Protein AF-0000000080794422 (afdb_homodimer)

Radius of gyration: 27.41 Å; Cα contacts (8 Å, |Δi|>4): 292; chains: 2; bounding box: 130×61×50 Å

InterPro domains:
  IPR000626 Ubiquitin-like domain [PS50053] (23-100)
  IPR022617 Rad60/SUMO-like domain [PF11976] (27-94)
  IPR029071 Ubiquitin-like domain superfamily [SSF54236] (22-100)

Solvent-accessible surface area (backbone atoms only — not comparable to full-atom values): 11747 Å² total; per-residue (Å²): 137,80,79,74,75,73,72,73,74,71,70,71,71,74,64,76,73,64,65,81,74,72,68,60,33,47,39,32,38,29,39,86,87,66,42,32,37,37,42,76,38,46,43,80,45,31,41,47,58,52,40,40,51,52,19,56,60,35,66,52,60,43,82,46,45,44,45,26,48,91,85,34,77,57,64,43,84,40,26,46,47,80,72,63,62,82,44,82,50,66,33,37,39,44,73,52,79,74,74,125,138,79,78,72,75,74,72,73,74,73,71,72,70,72,65,76,74,64,66,80,74,73,68,60,34,47,38,34,38,29,40,85,86,65,40,33,37,38,42,76,38,46,42,80,46,32,40,46,59,51,41,42,51,53,19,57,60,34,68,52,60,45,84,46,45,44,46,25,49,92,84,35,77,57,62,43,81,41,26,46,46,81,71,64,61,82,43,82,50,68,33,37,39,44,72,54,76,74,74,125

pLDDT: mean 83.18, std 23.54, range [31.11, 98.81]

Sequence (200 aa):
MGSSDSGSEFRTNENTLRGAISKKVPLRLVDQDGTTLVFNVKLSTTFKKILDAFSRNVGKNSSEFRILFNGKNIDLGKTPGDFGFEGNEELEVVTSQVGGMGSSDSGSEFRTNENTLRGAISKKVPLRLVDQDGTTLVFNVKLSTTFKKILDAFSRNVGKNSSEFRILFNGKNIDLGKTPGDFGFEGNEELEVVTSQVGG

Foldseek 3Di:
DDPPPPVPPPPPCPPCVVPPPQQWAWEWEAEPVRDIDIDTGGQQQFLLVVLCVVQVVVVHHSLQKFKAFPRHTDDRRHGNNVVPDHHPGYIYIYTDPPPD/DDPPPPVPPPPPCPVCVVPPPQQWAWEWEAEPVRDIDIDTGGQQQFLLVVLCVVQVVVVHHSLQKFKAFPRHTDDRRHGNNVVPDHHPGYIYIYTDPPPD

Secondary structure (DSSP, 8-state):
-----------------------EEEEEEE-TTSPEEEEEEETT--HHHHHHHHHHHHTS-GGGEEEEETTEEPPTT--HHHHT--S--EEEEEE-----/-----------------------EEEEEEE-TTSPEEEEEEETT--HHHHHHHHHHHHTS-GGGEEEEETTEEPPTT--HHHHT--S--EEEEEE-----

Organism: Encephalitozoon cuniculi (strain GB-M1) (NCBI:txid284813)

Structure (mmCIF, N/CA/C/O backbone):
data_AF-0000000080794422-model_v1
#
loop_
_ent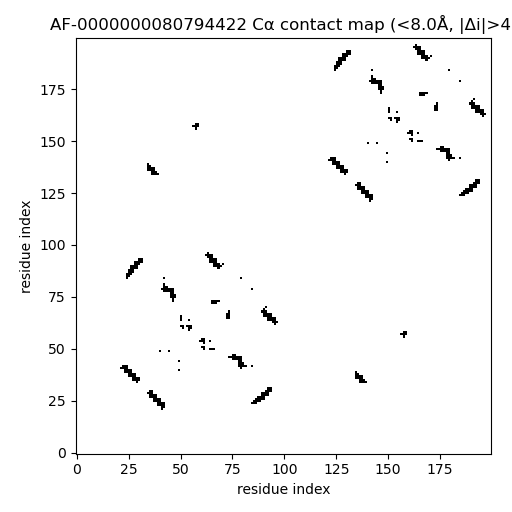ity.id
_entity.type
_entity.pdbx_description
1 polymer 'UBIQUITIN-LIKE PROTEIN'
#
loop_
_atom_site.group_PDB
_atom_site.id
_atom_site.type_symbol
_atom_site.label_atom_id
_atom_site.label_alt_id
_atom_site.label_comp_id
_atom_site.label_asym_id
_atom_site.label_entity_id
_atom_site.label_seq_id
_atom_site.pdbx_PDB_ins_code
_atom_site.Cartn_x
_atom_site.Cartn_y
_atom_site.Cartn_z
_atom_site.occupancy
_atom_site.B_iso_or_equiv
_atom_site.auth_seq_id
_atom_site.auth_comp_id
_atom_site.auth_asym_id
_atom_site.auth_atom_id
_atom_site.pdbx_PDB_model_num
ATOM 1 N N . MET A 1 1 ? 69.75 18.094 23.781 1 31.11 1 MET A N 1
ATOM 2 C CA . MET A 1 1 ? 68.625 18.938 23.25 1 31.11 1 MET A CA 1
ATOM 3 C C . MET A 1 1 ? 67.562 18.078 22.594 1 31.11 1 MET A C 1
ATOM 5 O O . MET A 1 1 ? 67.75 17.578 21.484 1 31.11 1 MET A O 1
ATOM 9 N N . GLY A 1 2 ? 66.938 17.156 23.422 1 36.44 2 GLY A N 1
ATOM 10 C CA . GLY A 1 2 ? 66 16.109 23.203 1 36.44 2 GLY A CA 1
ATOM 11 C C . GLY A 1 2 ? 64.688 16.625 22.594 1 36.44 2 GLY A C 1
ATOM 12 O O . GLY A 1 2 ? 64.125 17.594 23.094 1 36.44 2 GLY A O 1
ATOM 13 N N . SER A 1 3 ? 64.625 16.625 21.281 1 38.69 3 SER A N 1
ATOM 14 C CA . SER A 1 3 ? 63.5 16.922 20.422 1 38.69 3 SER A CA 1
ATOM 15 C C . SER A 1 3 ? 62.281 16.125 20.828 1 38.69 3 SER A C 1
ATOM 17 O O . SER A 1 3 ? 62.281 14.891 20.766 1 38.69 3 SER A O 1
ATOM 19 N N . SER A 1 4 ? 61.688 16.578 21.938 1 40.97 4 SER A N 1
ATOM 20 C CA . SER A 1 4 ? 60.375 16.125 22.375 1 40.97 4 SER A CA 1
ATOM 21 C C . SER A 1 4 ? 59.344 16.219 21.25 1 40.97 4 SER A C 1
ATOM 23 O O . SER A 1 4 ? 59.031 17.297 20.781 1 40.97 4 SER A O 1
ATOM 25 N N . ASP A 1 5 ? 59.5 15.289 20.312 1 41.72 5 ASP A N 1
ATOM 26 C CA . ASP A 1 5 ? 58.469 15.102 19.312 1 41.72 5 ASP A CA 1
ATOM 27 C C . ASP A 1 5 ? 57.094 14.922 19.969 1 41.72 5 ASP A C 1
ATOM 29 O O . ASP A 1 5 ? 56.875 13.953 20.688 1 41.72 5 ASP A O 1
ATOM 33 N N . SER A 1 6 ? 56.594 16.047 20.578 1 43.03 6 SER A N 1
ATOM 34 C CA . SER A 1 6 ? 55.219 16.125 21 1 43.03 6 SER A CA 1
ATOM 35 C C . SER A 1 6 ? 54.281 15.617 19.922 1 43.03 6 SER A C 1
ATOM 37 O O . SER A 1 6 ? 54.062 16.281 18.906 1 43.03 6 SER A O 1
ATOM 39 N N . GLY A 1 7 ? 54.469 14.359 19.531 1 40.88 7 GLY A N 1
ATOM 40 C CA . GLY A 1 7 ? 53.469 13.75 18.672 1 40.88 7 GLY A CA 1
ATOM 41 C C . GLY A 1 7 ? 52.031 14.07 19.109 1 40.88 7 GLY A C 1
ATOM 42 O O . GLY A 1 7 ? 51.625 13.711 20.203 1 40.88 7 GLY A O 1
ATOM 43 N N . SER A 1 8 ? 51.594 15.359 18.859 1 41.47 8 SER A N 1
ATOM 44 C CA . SER A 1 8 ? 50.188 15.727 18.969 1 41.47 8 SER A CA 1
ATOM 45 C C . SER A 1 8 ? 49.281 14.656 18.359 1 41.47 8 SER A C 1
ATOM 47 O O . SER A 1 8 ? 49.406 14.344 17.172 1 41.47 8 SER A O 1
ATOM 49 N N . GLU A 1 9 ? 49.094 13.539 19.062 1 42.69 9 GLU A N 1
ATOM 50 C CA . GLU A 1 9 ? 48 12.617 18.719 1 42.69 9 GLU A CA 1
ATOM 51 C C . GLU A 1 9 ? 46.719 13.367 18.391 1 42.69 9 GLU A C 1
ATOM 53 O O . GLU A 1 9 ? 46.219 14.141 19.219 1 42.69 9 GLU A O 1
ATOM 58 N N . PHE A 1 10 ? 46.688 13.953 17.156 1 43.56 10 PHE A N 1
ATOM 59 C CA . PHE A 1 10 ? 45.375 14.344 16.594 1 43.56 10 PHE A CA 1
ATOM 60 C C . PHE A 1 10 ? 44.312 13.297 16.906 1 43.56 10 PHE A C 1
ATOM 62 O O . PHE A 1 10 ? 44.406 12.156 16.453 1 43.56 10 PHE A O 1
ATOM 69 N N . ARG A 1 11 ? 43.875 13.086 18.078 1 38.88 11 ARG A N 1
ATOM 70 C CA . ARG A 1 11 ? 42.625 12.398 18.312 1 38.88 11 ARG A CA 1
ATOM 71 C C . ARG A 1 11 ? 41.562 12.852 17.312 1 38.88 11 ARG A C 1
ATOM 73 O O . ARG A 1 11 ? 41.188 14.031 17.266 1 38.88 11 ARG A O 1
ATOM 80 N N . THR A 1 12 ? 41.812 12.469 16.031 1 39.12 12 THR A N 1
ATOM 81 C CA . THR A 1 12 ? 40.719 12.586 15.109 1 39.12 12 THR A CA 1
ATOM 82 C C . THR A 1 12 ? 39.375 12.234 15.789 1 39.12 12 THR A C 1
ATOM 84 O O . THR A 1 12 ? 39.25 11.133 16.328 1 39.12 12 THR A O 1
ATOM 87 N N . ASN A 1 13 ? 38.906 13.172 16.594 1 37.34 13 ASN A N 1
ATOM 88 C CA . ASN A 1 13 ? 37.469 13.109 16.938 1 37.34 13 ASN A CA 1
ATOM 89 C C . ASN A 1 13 ? 36.656 12.602 15.758 1 37.34 13 ASN A C 1
ATOM 91 O O . ASN A 1 13 ? 36.469 13.305 14.766 1 37.34 13 ASN A O 1
ATOM 95 N N . GLU A 1 14 ? 36.969 11.398 15.281 1 39.53 14 GLU A N 1
ATOM 96 C CA . GLU A 1 14 ? 35.938 10.789 14.477 1 39.53 14 GLU A CA 1
ATOM 97 C C . GLU A 1 14 ? 34.531 11.117 15.039 1 39.53 14 GLU A C 1
ATOM 99 O O . GLU A 1 14 ? 34.094 10.461 15.977 1 39.53 14 GLU A O 1
ATOM 104 N N . ASN A 1 15 ? 34.406 12.234 15.703 1 37.53 15 ASN A N 1
ATOM 105 C CA . ASN A 1 15 ? 33.031 12.648 15.961 1 37.53 15 ASN A CA 1
ATOM 106 C C . ASN A 1 15 ? 32.094 12.141 14.875 1 37.53 15 ASN A C 1
ATOM 108 O O . ASN A 1 15 ? 32.375 12.242 13.688 1 37.53 15 ASN A O 1
ATOM 112 N N . THR A 1 16 ? 31.266 11.156 15.188 1 40.06 16 THR A N 1
ATOM 113 C CA . THR A 1 16 ? 30 10.594 14.711 1 40.06 16 THR A CA 1
ATOM 114 C C . THR A 1 16 ? 29.156 11.656 14.008 1 40.06 16 THR A C 1
ATOM 116 O O . THR A 1 16 ? 28.656 12.586 14.648 1 40.06 16 THR A O 1
ATOM 119 N N . LEU A 1 17 ? 29.578 12.492 13.227 1 37.41 17 LEU A N 1
ATOM 120 C CA . LEU A 1 17 ? 28.656 13.047 12.242 1 37.41 17 LEU A CA 1
ATOM 121 C C . LEU A 1 17 ? 27.656 12 11.789 1 37.41 17 LEU A C 1
ATOM 123 O O . LEU A 1 17 ? 27.781 11.438 10.695 1 37.41 17 LEU A O 1
ATOM 127 N N . ARG A 1 18 ? 27.469 10.867 12.367 1 44.16 18 ARG A N 1
ATOM 128 C CA . ARG A 1 18 ? 26.266 10.125 12.016 1 44.16 18 ARG A CA 1
ATOM 129 C C . ARG A 1 18 ? 25.094 11.062 11.805 1 44.16 18 ARG A C 1
ATOM 131 O O . ARG A 1 18 ? 24.625 11.695 12.75 1 44.16 18 ARG A O 1
ATOM 138 N N . GLY A 1 19 ? 25.031 11.969 10.961 1 46.5 19 GLY A N 1
ATOM 139 C CA . GLY A 1 19 ? 23.812 12.695 10.648 1 46.5 19 GLY A CA 1
ATOM 140 C C . GLY A 1 19 ? 22.609 12.211 11.438 1 46.5 19 GLY A C 1
ATOM 141 O O . GLY A 1 19 ? 22.578 11.047 11.859 1 46.5 19 GLY A O 1
ATOM 142 N N . ALA A 1 20 ? 21.859 12.906 12.273 1 51.16 20 ALA A N 1
ATOM 143 C CA . ALA A 1 20 ? 20.625 12.562 12.984 1 51.16 20 ALA A CA 1
ATOM 144 C C . ALA A 1 20 ? 19.766 11.625 12.148 1 51.16 20 ALA A C 1
ATOM 146 O O . ALA A 1 20 ? 19.219 12.016 11.109 1 51.16 20 ALA A O 1
ATOM 147 N N . ILE A 1 21 ? 20.141 10.453 11.922 1 60.12 21 ILE A N 1
ATOM 148 C CA . ILE A 1 21 ? 19.266 9.484 11.273 1 60.12 21 ILE A CA 1
ATOM 149 C C . ILE A 1 21 ? 17.828 9.734 11.703 1 60.12 21 ILE A C 1
ATOM 151 O O . ILE A 1 21 ? 17.484 9.57 12.883 1 60.12 21 ILE A O 1
ATOM 155 N N . SER A 1 22 ? 17.203 10.711 11.188 1 77.19 22 SER A N 1
ATOM 156 C CA . SER A 1 22 ? 15.812 11.016 11.508 1 77.19 22 SER A CA 1
ATOM 157 C C . SER A 1 22 ? 14.969 9.75 11.586 1 77.19 22 SER A C 1
ATOM 159 O O . SER A 1 22 ? 14.969 8.938 10.656 1 77.19 22 SER A O 1
ATOM 161 N N . LYS A 1 23 ? 14.516 9.32 12.773 1 90.12 23 LYS A N 1
ATOM 162 C CA . LYS A 1 23 ? 13.633 8.18 13.008 1 90.12 23 LYS A CA 1
ATOM 163 C C . LYS A 1 23 ? 12.383 8.258 12.141 1 90.12 23 LYS A C 1
ATOM 165 O O . LYS A 1 23 ? 11.734 9.305 12.07 1 90.12 23 LYS A O 1
ATOM 170 N N . LYS A 1 24 ? 12.156 7.281 11.234 1 96.5 24 LYS A N 1
ATOM 171 C CA . LYS A 1 24 ? 10.93 7.203 10.445 1 96.5 24 LYS A CA 1
ATOM 172 C C . LYS A 1 24 ? 9.875 6.359 11.156 1 96.5 24 LYS A C 1
ATOM 174 O O . LYS A 1 24 ? 10.203 5.527 12 1 96.5 24 LYS A O 1
ATOM 179 N N . VAL A 1 25 ? 8.648 6.625 10.93 1 97.12 25 VAL A N 1
ATOM 180 C CA . VAL A 1 25 ? 7.516 5.859 11.43 1 97.12 25 VAL A CA 1
ATOM 181 C C . VAL A 1 25 ? 6.652 5.387 10.266 1 97.12 25 VAL A C 1
ATOM 183 O O . VAL A 1 25 ? 6.484 6.105 9.273 1 97.12 25 VAL A O 1
ATOM 186 N N . PRO A 1 26 ? 6.137 4.156 10.359 1 97.25 26 PRO A N 1
ATOM 187 C CA . PRO A 1 26 ? 5.191 3.738 9.32 1 97.25 26 PRO A CA 1
ATOM 188 C C . PRO A 1 26 ? 3.859 4.48 9.406 1 97.25 26 PRO A C 1
ATOM 190 O O . PRO A 1 26 ? 3.373 4.762 10.5 1 97.25 26 PRO A O 1
ATOM 193 N N . LEU A 1 27 ? 3.363 4.926 8.32 1 98.44 27 LEU A N 1
ATOM 194 C CA . LEU A 1 27 ? 2.018 5.461 8.156 1 98.44 27 LEU A CA 1
ATOM 195 C C . LEU A 1 27 ? 1.207 4.605 7.184 1 98.44 27 LEU A C 1
ATOM 197 O O . LEU A 1 27 ? 1.637 4.363 6.055 1 98.44 27 LEU A O 1
ATOM 201 N N . ARG A 1 28 ? 0.125 4.152 7.625 1 98.62 28 ARG A N 1
ATOM 202 C CA . ARG A 1 28 ? -0.74 3.299 6.816 1 98.62 28 ARG A CA 1
ATOM 203 C C . ARG A 1 28 ? -1.874 4.105 6.191 1 98.62 28 ARG A C 1
ATOM 205 O O . ARG A 1 28 ? -2.709 4.668 6.902 1 98.62 28 ARG A O 1
ATOM 212 N N . LEU A 1 29 ? -1.869 4.203 4.941 1 98.5 29 LEU A N 1
ATOM 213 C CA . LEU A 1 29 ? -2.922 4.863 4.176 1 98.5 29 LEU A CA 1
ATOM 214 C C . LEU A 1 29 ? -3.842 3.836 3.521 1 98.5 29 LEU A C 1
ATOM 216 O O . LEU A 1 29 ? -3.381 2.975 2.768 1 98.5 29 LEU A O 1
ATOM 220 N N . VAL A 1 30 ? -5.078 3.867 3.801 1 97.88 30 VAL A N 1
ATOM 221 C CA . VAL A 1 30 ? -6.07 2.963 3.227 1 97.88 30 VAL A CA 1
ATOM 222 C C . VAL A 1 30 ? -6.863 3.688 2.143 1 97.88 30 VAL A C 1
ATOM 224 O O . VAL A 1 30 ? -7.441 4.746 2.391 1 97.88 30 VAL A O 1
ATOM 227 N N . ASP A 1 31 ? -6.84 3.105 0.944 1 95.44 31 ASP A N 1
ATOM 228 C CA . ASP A 1 31 ? -7.555 3.754 -0.15 1 95.44 31 ASP A CA 1
ATOM 229 C C . ASP A 1 31 ? -8.984 3.225 -0.26 1 95.44 31 ASP A C 1
ATOM 231 O O . ASP A 1 31 ? -9.422 2.43 0.572 1 95.44 31 ASP A O 1
ATOM 235 N N . GLN A 1 32 ? -9.789 3.67 -1.186 1 91.56 32 GLN A N 1
ATOM 236 C CA . GLN A 1 32 ? -11.203 3.369 -1.36 1 91.56 32 GLN A CA 1
ATOM 237 C C . GLN A 1 32 ? -11.414 1.893 -1.682 1 91.56 32 GLN A C 1
ATOM 239 O O . GLN A 1 32 ? -12.461 1.322 -1.346 1 91.56 32 GLN A O 1
ATOM 244 N N . ASP A 1 33 ? -10.422 1.298 -2.303 1 88.88 33 ASP A N 1
ATOM 245 C CA . ASP A 1 33 ? -10.555 -0.107 -2.678 1 88.88 33 ASP A CA 1
ATOM 246 C C . ASP A 1 33 ? -10.219 -1.022 -1.503 1 88.88 33 ASP A C 1
ATOM 248 O O . ASP A 1 33 ? -10.281 -2.246 -1.624 1 88.88 33 ASP A O 1
ATOM 252 N N . GLY A 1 34 ? -9.844 -0.404 -0.435 1 92.5 34 GLY A N 1
ATOM 253 C CA . GLY A 1 34 ? -9.5 -1.18 0.745 1 92.5 34 GLY A CA 1
ATOM 254 C C . GLY A 1 34 ? -8.039 -1.591 0.778 1 92.5 34 GLY A C 1
ATOM 255 O O . GLY A 1 34 ? -7.594 -2.248 1.722 1 92.5 34 GLY A O 1
ATOM 256 N N . THR A 1 35 ? -7.293 -1.264 -0.169 1 94.06 35 THR A N 1
ATOM 257 C CA . THR A 1 35 ? -5.863 -1.537 -0.202 1 94.06 35 THR A CA 1
ATOM 258 C C . THR A 1 35 ? -5.113 -0.612 0.752 1 94.06 35 THR A C 1
ATOM 260 O O . THR A 1 35 ? -5.418 0.58 0.838 1 94.06 35 THR A O 1
ATOM 263 N N . THR A 1 36 ? -4.148 -1.16 1.531 1 97.44 36 THR A N 1
ATOM 264 C CA . THR A 1 36 ? -3.334 -0.381 2.459 1 97.44 36 THR A CA 1
ATOM 265 C C . THR A 1 36 ? -1.94 -0.143 1.887 1 97.44 36 THR A C 1
ATOM 267 O O . THR A 1 36 ? -1.266 -1.086 1.468 1 97.44 36 THR A O 1
ATOM 270 N N . LEU A 1 37 ? -1.575 1.104 1.789 1 97.5 37 LEU A N 1
ATOM 271 C CA . LEU A 1 37 ? -0.209 1.499 1.466 1 97.5 37 LEU A CA 1
ATOM 272 C C . LEU A 1 37 ? 0.537 1.949 2.717 1 97.5 37 LEU A C 1
ATOM 274 O O . LEU A 1 37 ? 0.017 2.744 3.504 1 97.5 37 LEU A O 1
ATOM 278 N N . VAL A 1 38 ? 1.645 1.444 2.92 1 97.5 38 VAL A N 1
ATOM 279 C CA . VAL A 1 38 ? 2.453 1.827 4.07 1 97.5 38 VAL A CA 1
ATOM 280 C C . VAL A 1 38 ? 3.65 2.658 3.611 1 97.5 38 VAL A C 1
ATOM 282 O O . VAL A 1 38 ? 4.43 2.217 2.764 1 97.5 38 VAL A O 1
ATOM 285 N N . PHE A 1 39 ? 3.775 3.775 4.156 1 97.62 39 PHE A N 1
ATOM 286 C CA . PHE A 1 39 ? 4.91 4.66 3.932 1 97.62 39 PHE A CA 1
ATOM 287 C C . PHE A 1 39 ? 5.715 4.848 5.215 1 97.62 39 PHE A C 1
ATOM 289 O O . PHE A 1 39 ? 5.145 5.098 6.277 1 97.62 39 PHE A O 1
ATOM 296 N N . ASN A 1 40 ? 7 4.621 5.156 1 96.69 40 ASN A N 1
ATOM 297 C CA . ASN A 1 40 ? 7.871 5.023 6.25 1 96.69 40 ASN A CA 1
ATOM 298 C C . ASN A 1 40 ? 8.305 6.48 6.117 1 96.69 40 ASN A C 1
ATOM 300 O O . ASN A 1 40 ? 9.031 6.836 5.188 1 96.69 40 ASN A O 1
ATOM 304 N N . VAL A 1 41 ? 7.836 7.348 7.074 1 97.56 41 VAL A N 1
ATOM 305 C CA . VAL A 1 41 ? 8.047 8.781 6.895 1 97.56 41 VAL A CA 1
ATOM 306 C C . VAL A 1 41 ? 8.68 9.367 8.148 1 97.56 41 VAL A C 1
ATOM 308 O O . VAL A 1 41 ? 8.477 8.859 9.258 1 97.56 41 VAL A O 1
ATOM 311 N N . LYS A 1 42 ? 9.445 10.406 7.938 1 97.5 42 LYS A N 1
ATOM 312 C CA . LYS A 1 42 ? 9.875 11.227 9.07 1 97.5 42 LYS A CA 1
ATOM 313 C C . LYS A 1 42 ? 8.688 11.914 9.734 1 97.5 42 LYS A C 1
ATOM 315 O O . LYS A 1 42 ? 7.699 12.234 9.07 1 97.5 42 LYS A O 1
ATOM 320 N N . LEU A 1 43 ? 8.859 12.211 11.023 1 97.44 43 LEU A N 1
ATOM 321 C CA . LEU A 1 43 ? 7.793 12.883 11.766 1 97.44 43 LEU A CA 1
ATOM 322 C C . LEU A 1 43 ? 7.641 14.328 11.312 1 97.44 43 LEU A C 1
ATOM 324 O O . LEU A 1 43 ? 6.605 14.953 11.555 1 97.44 43 LEU A O 1
ATOM 328 N N . SER A 1 44 ? 8.703 14.789 10.648 1 97.94 44 SER A N 1
ATOM 329 C CA . SER A 1 44 ? 8.695 16.188 10.227 1 97.94 44 SER A CA 1
ATOM 330 C C . SER A 1 44 ? 8.156 16.328 8.805 1 97.94 44 SER A C 1
ATOM 332 O O . SER A 1 44 ? 7.973 17.453 8.312 1 97.94 44 SER A O 1
ATOM 334 N N . THR A 1 45 ? 7.812 15.242 8.07 1 98.12 45 THR A N 1
ATOM 335 C CA . THR A 1 45 ? 7.301 15.289 6.707 1 98.12 45 THR A CA 1
ATOM 336 C C . THR A 1 45 ? 5.863 15.797 6.684 1 98.12 45 THR A C 1
ATOM 338 O O . THR A 1 45 ? 5.004 15.289 7.41 1 98.12 45 THR A O 1
ATOM 341 N N . THR A 1 46 ? 5.555 16.75 5.953 1 98.81 46 THR A N 1
ATOM 342 C CA . THR A 1 46 ? 4.199 17.281 5.883 1 98.81 46 THR A CA 1
ATOM 343 C C . THR A 1 46 ? 3.258 16.297 5.215 1 98.81 46 THR A C 1
ATOM 345 O O . THR A 1 46 ? 3.686 15.492 4.379 1 98.81 46 THR A O 1
ATOM 348 N N . PHE A 1 47 ? 1.999 16.344 5.523 1 98.69 47 PHE A N 1
A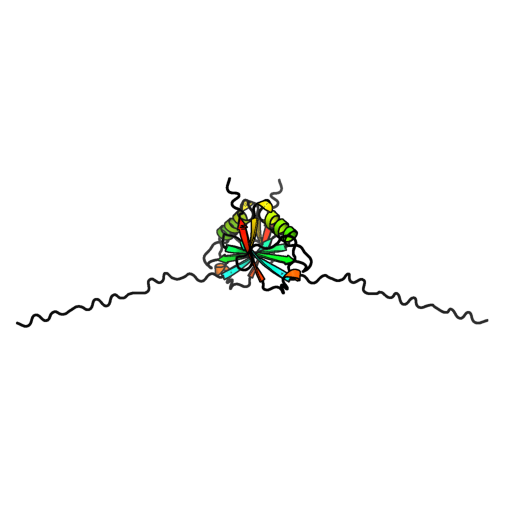TOM 349 C CA . PHE A 1 47 ? 1.013 15.484 4.879 1 98.69 47 PHE A CA 1
ATOM 350 C C . PHE A 1 47 ? 0.88 15.828 3.4 1 98.69 47 PHE A C 1
ATOM 352 O O . PHE A 1 47 ? 0.522 14.969 2.59 1 98.69 47 PHE A O 1
ATOM 359 N N . LYS A 1 48 ? 1.212 17.031 3.012 1 98.75 48 LYS A N 1
ATOM 360 C CA . LYS A 1 48 ? 1.268 17.375 1.593 1 98.75 48 LYS A CA 1
ATOM 361 C C . LYS A 1 48 ? 2.244 16.469 0.849 1 98.75 48 LYS A C 1
ATOM 363 O O . LYS A 1 48 ? 1.898 15.883 -0.182 1 98.75 48 LYS A O 1
ATOM 368 N N . LYS A 1 49 ? 3.43 16.328 1.421 1 98.38 49 LYS A N 1
ATOM 369 C CA . LYS A 1 49 ? 4.453 15.5 0.79 1 98.38 49 LYS A CA 1
ATOM 370 C C . LYS A 1 49 ? 4.043 14.031 0.771 1 98.38 49 LYS A C 1
ATOM 372 O O . LYS A 1 49 ? 4.316 13.312 -0.196 1 98.38 49 LYS A O 1
ATOM 377 N N . ILE A 1 50 ? 3.418 13.586 1.806 1 98.38 50 ILE A N 1
ATOM 378 C CA . ILE A 1 50 ? 2.963 12.203 1.908 1 98.38 50 ILE A CA 1
ATOM 379 C C . ILE A 1 50 ? 1.897 11.93 0.85 1 98.38 50 ILE A C 1
ATOM 381 O O . ILE A 1 50 ? 1.958 10.922 0.143 1 98.38 50 ILE A O 1
ATOM 385 N N . LEU A 1 51 ? 0.998 12.844 0.742 1 98.19 51 LEU A N 1
ATOM 386 C CA . LEU A 1 51 ? -0.045 12.719 -0.27 1 98.19 51 LEU A CA 1
ATOM 387 C C . LEU A 1 51 ? 0.553 12.742 -1.672 1 98.19 51 LEU A C 1
ATOM 389 O O . LEU A 1 51 ? 0.122 11.984 -2.547 1 98.19 51 LEU A O 1
ATOM 393 N N . ASP A 1 52 ? 1.53 13.617 -1.864 1 98.06 52 ASP A N 1
ATOM 394 C CA . ASP A 1 52 ? 2.217 13.648 -3.152 1 98.06 52 ASP A CA 1
ATOM 395 C C . ASP A 1 52 ? 2.846 12.297 -3.473 1 98.06 52 ASP A C 1
ATOM 397 O O . ASP A 1 52 ? 2.752 11.812 -4.602 1 98.06 52 ASP A O 1
ATOM 401 N N . ALA A 1 53 ? 3.504 11.703 -2.494 1 96.69 53 ALA A N 1
ATOM 402 C CA . ALA A 1 53 ? 4.117 10.391 -2.682 1 96.69 53 ALA A CA 1
ATOM 403 C C . ALA A 1 53 ? 3.062 9.336 -2.998 1 96.69 53 ALA A C 1
ATOM 405 O O . ALA A 1 53 ? 3.246 8.523 -3.904 1 96.69 53 ALA A O 1
ATOM 406 N N . PHE A 1 54 ? 2 9.336 -2.215 1 97.19 54 PHE A N 1
ATOM 407 C CA . PHE A 1 54 ? 0.888 8.43 -2.469 1 97.19 54 PHE A CA 1
ATOM 408 C C . PHE A 1 54 ? 0.388 8.57 -3.9 1 97.19 54 PHE A C 1
ATOM 410 O O . PHE A 1 54 ? 0.228 7.574 -4.609 1 97.19 54 PHE A O 1
ATOM 417 N N . SER A 1 55 ? 0.163 9.789 -4.254 1 96.69 55 SER A N 1
ATOM 418 C CA . SER A 1 55 ? -0.41 10.062 -5.566 1 96.69 55 SER A CA 1
ATOM 419 C C . SER A 1 55 ? 0.53 9.625 -6.684 1 96.69 55 SER A C 1
ATOM 421 O O . SER A 1 55 ? 0.082 9.141 -7.727 1 96.69 55 SER A O 1
ATOM 423 N N . ARG A 1 56 ? 1.815 9.82 -6.449 1 94.25 56 ARG A N 1
ATOM 424 C CA . ARG A 1 56 ? 2.801 9.352 -7.422 1 94.25 56 ARG A CA 1
ATOM 425 C C . ARG A 1 56 ? 2.729 7.84 -7.594 1 94.25 56 ARG A C 1
ATOM 427 O O . ARG A 1 56 ? 2.848 7.332 -8.711 1 94.25 56 ARG A O 1
ATOM 434 N N . ASN A 1 57 ? 2.588 7.152 -6.484 1 92.94 57 ASN A N 1
ATOM 435 C CA . ASN A 1 57 ? 2.502 5.695 -6.516 1 92.94 57 ASN A CA 1
ATOM 436 C C . ASN A 1 57 ? 1.317 5.223 -7.352 1 92.94 57 ASN A C 1
ATOM 438 O O . ASN A 1 57 ? 1.411 4.211 -8.055 1 92.94 57 ASN A O 1
ATOM 442 N N . VAL A 1 58 ? 0.193 5.938 -7.355 1 91.44 58 VAL A N 1
ATOM 443 C CA . VAL A 1 58 ? -1.02 5.477 -8.023 1 91.44 58 VAL A CA 1
ATOM 444 C C . VAL A 1 58 ? -1.162 6.172 -9.375 1 91.44 58 VAL A C 1
ATOM 446 O O . VAL A 1 58 ? -2.135 5.941 -10.102 1 91.44 58 VAL A O 1
ATOM 449 N N . GLY A 1 59 ? -0.248 7.035 -9.758 1 91.06 59 GLY A N 1
ATOM 450 C CA . GLY A 1 59 ? -0.238 7.691 -11.055 1 91.06 59 GLY A CA 1
ATOM 451 C C . GLY A 1 59 ? -1.284 8.781 -11.18 1 91.06 59 GLY A C 1
ATOM 452 O O . GLY A 1 59 ? -1.883 8.961 -12.242 1 91.06 59 GLY A O 1
ATOM 453 N N . LYS A 1 60 ? -1.571 9.516 -10.125 1 94.12 60 LYS A N 1
ATOM 454 C CA . LYS A 1 60 ? -2.562 10.586 -10.086 1 94.12 60 LYS A CA 1
ATOM 455 C C . LYS A 1 60 ? -1.983 11.852 -9.453 1 94.12 60 LYS A C 1
ATOM 457 O O . LYS A 1 60 ? -0.838 11.852 -8.992 1 94.12 60 LYS A O 1
ATOM 462 N N . ASN A 1 61 ? -2.834 12.906 -9.453 1 96.19 61 ASN A N 1
ATOM 463 C CA . ASN A 1 61 ? -2.463 14.172 -8.82 1 96.19 61 ASN A CA 1
ATOM 464 C C . ASN A 1 61 ? -2.955 14.242 -7.375 1 96.19 61 ASN A C 1
ATOM 466 O O . ASN A 1 61 ? -4.078 13.836 -7.078 1 96.19 61 ASN A O 1
ATOM 470 N N . SER A 1 62 ? -2.133 14.766 -6.566 1 97.31 62 SER A N 1
ATOM 471 C CA . SER A 1 62 ? -2.469 14.844 -5.148 1 97.31 62 SER A CA 1
ATOM 472 C C . SER A 1 62 ? -3.752 15.641 -4.93 1 97.31 62 SER A C 1
ATOM 474 O O . SER A 1 62 ? -4.465 15.414 -3.949 1 97.31 62 SER A O 1
ATOM 476 N N . SER A 1 63 ? -4.082 16.562 -5.828 1 96.06 63 SER A N 1
ATOM 477 C CA . SER A 1 63 ? -5.285 17.375 -5.703 1 96.06 63 SER A CA 1
ATOM 478 C C . SER A 1 63 ? -6.543 16.531 -5.809 1 96.06 63 SER A C 1
ATOM 480 O O . SER A 1 63 ? -7.637 16.984 -5.473 1 96.06 63 SER A O 1
ATOM 482 N N . GLU A 1 64 ? -6.387 15.344 -6.297 1 95.81 64 GLU A N 1
ATOM 483 C CA . GLU A 1 64 ? -7.523 14.438 -6.465 1 95.81 64 GLU A CA 1
ATOM 484 C C . GLU A 1 64 ? -7.863 13.734 -5.156 1 95.81 64 GLU A C 1
ATOM 486 O O . GLU A 1 64 ? -8.875 13.039 -5.066 1 95.81 64 GLU A O 1
ATOM 491 N N . PHE A 1 65 ? -7.055 14.031 -4.176 1 97.5 65 PHE A N 1
ATOM 492 C CA . PHE A 1 65 ? -7.203 13.211 -2.977 1 97.5 65 PHE A CA 1
ATOM 493 C C . PHE A 1 65 ? -7.262 14.078 -1.729 1 97.5 65 PHE A C 1
ATOM 495 O O . PHE A 1 65 ? -6.754 15.203 -1.725 1 97.5 65 PHE A O 1
ATOM 502 N N . ARG A 1 66 ? -7.895 13.562 -0.634 1 98.31 66 ARG A N 1
ATOM 503 C CA . ARG A 1 66 ? -7.848 14.031 0.747 1 98.31 66 ARG A CA 1
ATOM 504 C C . ARG A 1 66 ? -7.418 12.914 1.69 1 98.31 66 ARG A C 1
ATOM 506 O O . ARG A 1 66 ? -7.648 11.734 1.41 1 98.31 66 ARG A O 1
ATOM 513 N N . ILE A 1 67 ? -6.816 13.281 2.605 1 98.69 67 ILE A N 1
ATOM 514 C CA . ILE A 1 67 ? -6.473 12.359 3.678 1 98.69 67 ILE A CA 1
ATOM 515 C C . ILE A 1 67 ? -7.395 12.586 4.875 1 98.69 67 ILE A C 1
ATOM 517 O O . ILE A 1 67 ? -7.59 13.727 5.305 1 98.69 67 ILE A O 1
ATOM 521 N N . LEU A 1 68 ? -7.902 11.562 5.375 1 98.5 68 LEU A N 1
ATOM 522 C CA . LEU A 1 68 ? -8.773 11.633 6.543 1 98.5 68 LEU A CA 1
ATOM 523 C C . LEU A 1 68 ? -8.164 10.867 7.715 1 98.5 68 LEU A C 1
ATOM 525 O O . LEU A 1 68 ? -7.57 9.805 7.531 1 98.5 68 LEU A O 1
ATOM 529 N N . PHE A 1 69 ? -8.32 11.414 8.836 1 98.38 69 PHE A N 1
ATOM 530 C CA . PHE A 1 69 ? -8.008 10.758 10.102 1 98.38 69 PHE A CA 1
ATOM 531 C C . PHE A 1 69 ? -9.219 10.781 11.031 1 98.38 69 PHE A C 1
ATOM 533 O O . PHE A 1 69 ? -9.688 11.852 11.422 1 98.38 69 PHE A O 1
ATOM 540 N N . ASN A 1 70 ? -9.648 9.586 11.305 1 96.88 70 ASN A N 1
ATOM 541 C CA . ASN A 1 70 ? -10.883 9.469 12.078 1 96.88 70 ASN A CA 1
ATOM 542 C C . ASN A 1 70 ? -12.008 10.289 11.469 1 96.88 70 ASN A C 1
ATOM 544 O O . ASN A 1 70 ? -12.703 11.023 12.172 1 96.88 70 ASN A O 1
ATOM 548 N N . GLY A 1 71 ? -11.992 10.227 10.195 1 96.44 71 GLY A N 1
ATOM 549 C CA . GLY A 1 71 ? -13.102 10.797 9.453 1 96.44 71 GLY A CA 1
ATOM 550 C C . GLY A 1 71 ? -12.961 12.289 9.227 1 96.44 71 GLY A C 1
ATOM 551 O O . GLY A 1 71 ? -13.805 12.906 8.57 1 96.44 71 GLY A O 1
ATOM 552 N N . LYS A 1 72 ? -11.945 12.836 9.711 1 97.75 72 LYS A N 1
ATOM 553 C CA . LYS A 1 72 ? -11.734 14.273 9.562 1 97.75 72 LYS A CA 1
ATOM 554 C C . LYS A 1 72 ? -10.562 14.562 8.625 1 97.75 72 LYS A C 1
ATOM 556 O O . LYS A 1 72 ? -9.531 13.883 8.68 1 97.75 72 LYS A O 1
ATOM 561 N N . ASN A 1 73 ? -10.711 15.5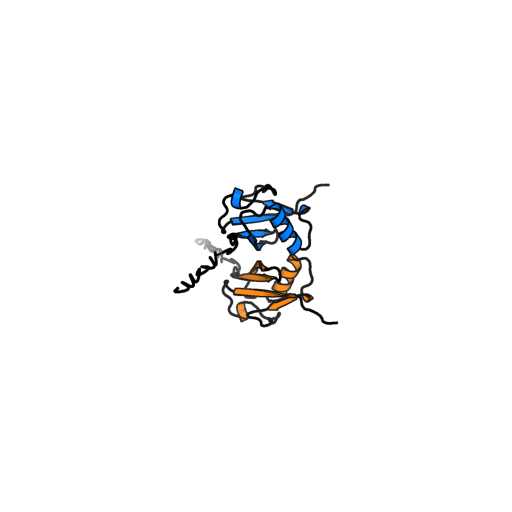94 7.859 1 98.12 73 ASN A N 1
ATOM 562 C CA . ASN A 1 73 ? -9.641 15.984 6.949 1 98.12 73 ASN A CA 1
ATOM 563 C C . ASN A 1 73 ? -8.359 16.328 7.707 1 98.12 73 ASN A C 1
ATOM 565 O O . ASN A 1 73 ? -8.414 16.984 8.75 1 98.12 73 ASN A O 1
ATOM 569 N N . ILE A 1 74 ? -7.348 15.938 7.141 1 98.31 74 ILE A N 1
ATOM 570 C CA . ILE A 1 74 ? -6.043 16.328 7.664 1 98.31 74 ILE A CA 1
ATOM 571 C C . ILE A 1 74 ? -5.578 17.625 6.98 1 98.31 74 ILE A C 1
ATOM 573 O O . ILE A 1 74 ? -5.738 17.781 5.77 1 98.31 74 ILE A O 1
ATOM 577 N N . ASP A 1 75 ? -5.066 18.531 7.793 1 98.5 75 ASP A N 1
ATOM 578 C CA . ASP A 1 75 ? -4.375 19.688 7.246 1 98.5 75 ASP A CA 1
ATOM 579 C C . ASP A 1 75 ? -3.061 19.281 6.582 1 98.5 75 ASP A C 1
ATOM 581 O O . ASP A 1 75 ? -2.148 18.797 7.246 1 98.5 75 ASP A O 1
ATOM 585 N N . LEU A 1 76 ? -2.934 19.484 5.324 1 98.44 76 LEU A N 1
ATOM 586 C CA . LEU A 1 76 ? -1.799 19.016 4.539 1 98.44 76 LEU A CA 1
ATOM 587 C C . LEU A 1 76 ? -0.511 19.703 4.977 1 98.44 76 LEU A C 1
ATOM 589 O O . LEU A 1 76 ? 0.586 19.219 4.691 1 98.44 76 LEU A O 1
ATOM 593 N N . GLY A 1 77 ? -0.663 20.781 5.645 1 98.75 77 GLY A N 1
ATOM 594 C CA . GLY A 1 77 ? 0.505 21.5 6.133 1 98.75 77 GLY A CA 1
ATOM 595 C C . GLY A 1 77 ? 1.054 20.922 7.43 1 98.75 77 GLY A C 1
ATOM 596 O O . GLY A 1 77 ? 2.168 21.266 7.836 1 98.75 77 GLY A O 1
ATOM 597 N N . LYS A 1 78 ? 0.345 20.125 8.039 1 98.69 78 LYS A N 1
ATOM 598 C CA . LYS A 1 78 ? 0.757 19.516 9.305 1 98.69 78 LYS A CA 1
ATOM 599 C C . LYS A 1 78 ? 1.562 18.234 9.062 1 98.69 78 LYS A C 1
ATOM 601 O O . LYS A 1 78 ? 1.718 17.812 7.922 1 98.69 78 LYS A O 1
ATOM 606 N N . THR A 1 79 ? 2.102 17.672 10.086 1 98.56 79 THR A N 1
ATOM 607 C CA . THR A 1 79 ? 2.973 16.5 10.016 1 98.56 79 THR A CA 1
ATOM 608 C C . THR A 1 79 ? 2.484 15.406 10.961 1 98.56 79 THR A C 1
ATOM 610 O O . THR A 1 79 ? 1.68 15.664 11.852 1 98.56 79 THR A O 1
ATOM 613 N N . PRO A 1 80 ? 2.896 14.195 10.734 1 98.25 80 PRO A N 1
ATOM 614 C CA . PRO A 1 80 ? 2.637 13.156 11.742 1 98.25 80 PRO A CA 1
ATOM 615 C C . PRO A 1 80 ? 3.088 13.57 13.141 1 98.25 80 PRO A C 1
ATOM 617 O O . PRO A 1 80 ? 2.445 13.203 14.133 1 98.25 80 PRO A O 1
ATOM 620 N N . GLY A 1 81 ? 4.215 14.227 13.219 1 97.94 81 GLY A N 1
ATOM 621 C CA . GLY A 1 81 ? 4.68 14.727 14.5 1 97.94 81 GLY A CA 1
ATOM 622 C C . GLY A 1 81 ? 3.676 15.633 15.188 1 97.94 81 GLY A C 1
ATOM 623 O O . GLY A 1 81 ? 3.488 15.555 16.406 1 97.94 81 GLY A O 1
ATOM 624 N N . ASP A 1 82 ? 3.078 16.547 14.414 1 98.38 82 ASP A N 1
ATOM 625 C CA . ASP A 1 82 ? 2.062 17.438 14.961 1 98.38 82 ASP A CA 1
ATOM 626 C C . ASP A 1 82 ? 0.931 16.656 15.617 1 98.38 82 ASP A C 1
ATOM 628 O O . ASP A 1 82 ? 0.297 17.125 16.562 1 98.38 82 ASP A O 1
ATOM 632 N N . PHE A 1 83 ? 0.676 15.461 15.148 1 97.56 83 PHE A N 1
ATOM 633 C CA . PHE A 1 83 ? -0.426 14.641 15.641 1 97.56 83 PHE A CA 1
ATOM 634 C C . PHE A 1 83 ? 0.067 13.641 16.672 1 97.56 83 PHE A C 1
ATOM 636 O O . PHE A 1 83 ? -0.733 12.938 17.297 1 97.56 83 PHE A O 1
ATOM 643 N N . GLY A 1 84 ? 1.346 13.484 16.828 1 97.5 84 GLY A N 1
ATOM 644 C CA . GLY A 1 84 ? 1.913 12.547 17.781 1 97.5 84 GLY A CA 1
ATOM 645 C C . GLY A 1 84 ? 1.842 11.102 17.312 1 97.5 84 GLY A C 1
ATOM 646 O O . GLY A 1 84 ? 1.703 10.188 18.125 1 97.5 84 GLY A O 1
ATOM 647 N N . PHE A 1 85 ? 1.865 10.969 16.062 1 97.19 85 PHE A N 1
ATOM 648 C CA . PHE A 1 85 ? 1.823 9.617 15.523 1 97.19 85 PHE A CA 1
ATOM 649 C C . PHE A 1 85 ? 3.086 8.844 15.891 1 97.19 85 PHE A C 1
ATOM 651 O O . PHE A 1 85 ? 4.176 9.414 15.938 1 97.19 85 PHE A O 1
ATOM 658 N N . GLU A 1 86 ? 2.924 7.48 16.156 1 96 86 GLU A N 1
ATOM 659 C CA . GLU A 1 86 ? 4.035 6.664 16.625 1 96 86 GLU A CA 1
ATOM 660 C C . GLU A 1 86 ? 4.238 5.438 15.742 1 96 86 GLU A C 1
ATOM 662 O O . GLU A 1 86 ? 5.055 4.57 16.047 1 96 86 GLU A O 1
ATOM 667 N N . GLY A 1 87 ? 3.512 5.227 14.75 1 95.44 87 GLY A N 1
ATOM 668 C CA . GLY A 1 87 ? 3.777 4.137 13.828 1 95.44 87 GLY A CA 1
ATOM 669 C C . GLY A 1 87 ? 2.631 3.15 13.727 1 95.44 87 GLY A C 1
ATOM 670 O O . GLY A 1 87 ? 2.729 2.148 13.008 1 95.44 87 GLY A O 1
ATOM 671 N N . ASN A 1 88 ? 1.55 3.451 14.391 1 95.56 88 ASN A N 1
ATOM 672 C CA . ASN A 1 88 ? 0.412 2.537 14.375 1 95.56 88 ASN A CA 1
ATOM 673 C C . ASN A 1 88 ? -0.841 3.211 13.828 1 95.56 88 ASN A C 1
ATOM 675 O O . ASN A 1 88 ? -1.943 2.672 13.938 1 95.56 88 ASN A O 1
ATOM 679 N N . GLU A 1 89 ? -0.64 4.328 13.219 1 96.75 89 GLU A N 1
ATOM 680 C CA . GLU A 1 89 ? -1.788 5.113 12.773 1 96.75 89 GLU A CA 1
ATOM 681 C C . GLU A 1 89 ? -2.211 4.719 11.359 1 96.75 89 GLU A C 1
ATOM 683 O O . GLU A 1 89 ? -1.363 4.453 10.508 1 96.75 89 GLU A O 1
ATOM 688 N N . GLU A 1 90 ? -3.408 4.668 11.211 1 98.19 90 GLU A N 1
ATOM 689 C CA . GLU A 1 90 ? -4.039 4.422 9.914 1 98.19 90 GLU A CA 1
ATOM 690 C C . GLU A 1 90 ? -4.859 5.625 9.461 1 98.19 90 GLU A C 1
ATOM 692 O O . GLU A 1 90 ? -5.68 6.145 10.219 1 98.19 90 GLU A O 1
ATOM 697 N N . LEU A 1 91 ? -4.57 6.066 8.305 1 98.75 91 LEU A N 1
ATOM 698 C CA . LEU A 1 91 ? -5.297 7.164 7.68 1 98.75 91 LEU A CA 1
ATOM 699 C C . LEU A 1 91 ? -6.074 6.676 6.461 1 98.75 91 LEU A C 1
ATOM 701 O O . LEU A 1 91 ? -5.734 5.645 5.875 1 98.75 91 LEU A O 1
ATOM 705 N N . GLU A 1 92 ? -7.105 7.387 6.141 1 98.62 92 GLU A N 1
ATOM 706 C CA . GLU A 1 92 ? -7.887 7.098 4.945 1 98.62 92 GLU A CA 1
ATOM 707 C C . GLU A 1 92 ? -7.566 8.086 3.826 1 98.62 92 GLU A C 1
ATOM 709 O O . GLU A 1 92 ? -7.418 9.281 4.074 1 98.62 92 GLU A O 1
ATOM 714 N N . VAL A 1 93 ? -7.438 7.598 2.645 1 98.12 93 VAL A N 1
ATOM 715 C CA . VAL A 1 93 ? -7.316 8.461 1.476 1 98.12 93 VAL A CA 1
ATOM 716 C C . VAL A 1 93 ? -8.57 8.344 0.612 1 98.12 93 VAL A C 1
ATOM 718 O O . VAL A 1 93 ? -8.953 7.246 0.207 1 98.12 93 VAL A O 1
ATOM 721 N N . VAL A 1 94 ? -9.203 9.492 0.401 1 97.31 94 VAL A N 1
ATOM 722 C CA . VAL A 1 94 ? -10.43 9.5 -0.393 1 97.31 94 VAL A CA 1
ATOM 723 C C . VAL A 1 94 ? -10.273 10.461 -1.568 1 97.31 94 VAL A C 1
ATOM 725 O O . VAL A 1 94 ? -9.406 11.328 -1.558 1 97.31 94 VAL A O 1
ATOM 728 N N . THR A 1 95 ? -11.078 10.203 -2.646 1 95.56 95 THR A N 1
ATOM 729 C CA . THR A 1 95 ? -11.039 11.086 -3.805 1 95.56 95 THR A CA 1
ATOM 730 C C . THR A 1 95 ? -11.883 12.336 -3.559 1 95.56 95 THR A C 1
ATOM 732 O O . THR A 1 95 ? -12.945 12.258 -2.934 1 95.56 95 THR A O 1
ATOM 735 N N . SER A 1 96 ? -11.32 13.484 -3.92 1 87.31 96 SER A N 1
ATOM 736 C CA . SER A 1 96 ? -12 14.766 -3.781 1 87.31 96 SER A CA 1
ATOM 737 C C . SER A 1 96 ? -13.031 14.969 -4.887 1 87.31 96 SER A C 1
ATOM 739 O O . SER A 1 96 ? -12.758 14.695 -6.059 1 87.31 96 SER A O 1
ATOM 741 N N . GLN A 1 97 ? -14.391 14.648 -4.633 1 69.19 97 GLN A N 1
ATOM 742 C CA . GLN A 1 97 ? -15.43 14.945 -5.613 1 69.19 97 GLN A CA 1
ATOM 743 C C . GLN A 1 97 ? -15.484 16.438 -5.914 1 69.19 97 GLN A C 1
ATOM 745 O O . GLN A 1 97 ? -15.648 17.266 -5.008 1 69.19 97 GLN A O 1
ATOM 750 N N . VAL A 1 98 ? -14.539 17.047 -6.773 1 55.81 98 VAL A N 1
ATOM 751 C CA . VAL A 1 98 ? -14.812 18.422 -7.184 1 55.81 98 VAL A CA 1
ATOM 752 C C . VAL A 1 98 ? -16.219 18.516 -7.762 1 55.81 98 VAL A C 1
ATOM 754 O O . VAL A 1 98 ? -16.531 17.875 -8.766 1 55.81 98 VAL A O 1
ATOM 757 N N . GLY A 1 99 ? -17.312 18.453 -7.02 1 49.31 99 GLY A N 1
ATOM 758 C CA . GLY A 1 99 ? -18.562 18.891 -7.641 1 49.31 99 GLY A CA 1
ATOM 759 C C . GLY A 1 99 ? -18.359 20.016 -8.641 1 49.31 99 GLY A C 1
ATOM 760 O O . GLY A 1 99 ? -17.672 21 -8.344 1 49.31 99 GLY A O 1
ATOM 761 N N . GLY A 1 100 ? -18.312 19.688 -9.992 1 38.19 100 GLY A N 1
ATOM 762 C CA . GLY A 1 100 ? -18.781 20.781 -10.828 1 38.19 100 GLY A CA 1
ATOM 763 C C . GLY A 1 100 ? -19.953 21.531 -10.234 1 38.19 100 GLY A C 1
ATOM 764 O O . GLY A 1 100 ? -20.625 21.031 -9.336 1 38.19 100 GLY A O 1
ATOM 765 N N . MET B 1 1 ? -62.062 -39.594 16.953 1 31.41 1 MET B N 1
ATOM 766 C CA . MET B 1 1 ? -61.25 -39.5 15.734 1 31.41 1 MET B CA 1
ATOM 767 C C . MET B 1 1 ? -60.438 -38.219 15.727 1 31.41 1 MET B C 1
ATOM 769 O O . MET B 1 1 ? -60.938 -37.125 15.469 1 31.41 1 MET B O 1
ATOM 773 N N . GLY B 1 2 ? -59.594 -38.094 16.828 1 36.44 2 GLY B N 1
ATOM 774 C CA . GLY B 1 2 ? -58.719 -37.031 17.281 1 36.44 2 GLY B CA 1
ATOM 775 C C . GLY B 1 2 ? -57.688 -36.625 16.25 1 36.44 2 GLY B C 1
ATOM 776 O O . GLY B 1 2 ? -57.031 -37.469 15.664 1 36.44 2 GLY B O 1
ATOM 777 N N . SER B 1 3 ? -58.031 -35.594 15.492 1 39.25 3 SER B N 1
ATOM 778 C CA . SER B 1 3 ? -57.219 -34.906 14.508 1 39.25 3 SER B CA 1
ATOM 779 C C . SER B 1 3 ? -55.906 -34.438 15.109 1 39.25 3 SER B C 1
ATOM 781 O O . SER B 1 3 ? -55.875 -33.594 16.016 1 39.25 3 SER B O 1
ATOM 783 N N . SER B 1 4 ? -55.062 -35.469 15.391 1 40.47 4 SER B N 1
ATOM 784 C CA . SER B 1 4 ? -53.688 -35.219 15.789 1 40.47 4 SER B CA 1
ATOM 785 C C . SER B 1 4 ? -53 -34.281 14.805 1 40.47 4 SER B C 1
ATOM 787 O O . SER B 1 4 ? -52.812 -34.625 13.633 1 40.47 4 SER B O 1
ATOM 789 N N . ASP B 1 5 ? -53.406 -33.031 14.914 1 41.06 5 ASP B N 1
ATOM 790 C CA . ASP B 1 5 ? -52.656 -31.984 14.219 1 41.06 5 ASP B CA 1
ATOM 791 C C . ASP B 1 5 ? -51.156 -32.094 14.516 1 41.06 5 ASP B C 1
ATOM 793 O O . ASP B 1 5 ? -50.719 -31.906 15.664 1 41.06 5 ASP B O 1
ATOM 797 N N . SER B 1 6 ? -50.562 -33.219 14.016 1 42.5 6 SER B N 1
ATOM 798 C CA . SER B 1 6 ? -49.094 -33.344 13.992 1 42.5 6 SER B CA 1
ATOM 799 C C . SER B 1 6 ? -48.438 -32.062 13.477 1 42.5 6 SER B C 1
ATOM 801 O O . SER B 1 6 ? -48.562 -31.734 12.297 1 42.5 6 SER B O 1
ATOM 803 N N . GLY B 1 7 ? -48.719 -30.969 14.188 1 40.47 7 GLY B N 1
ATOM 804 C CA . GLY B 1 7 ? -47.938 -29.781 13.898 1 40.47 7 GLY B CA 1
ATOM 805 C C . GLY B 1 7 ? -46.469 -30.078 13.656 1 40.47 7 GLY B C 1
ATOM 806 O O . GLY B 1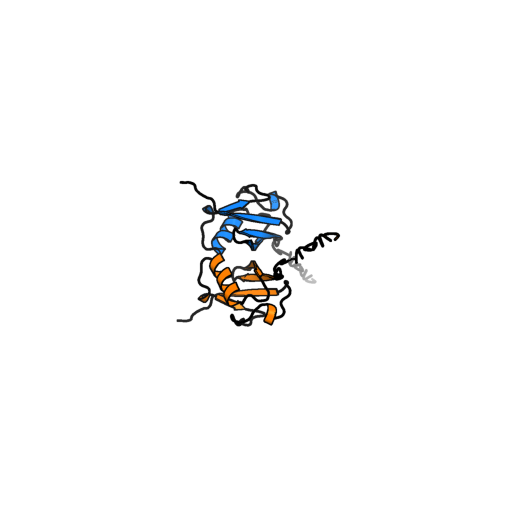 7 ? -45.75 -30.547 14.555 1 40.47 7 GLY B O 1
ATOM 807 N N . SER B 1 8 ? -46.125 -30.703 12.461 1 41.16 8 SER B N 1
ATOM 808 C CA . SER B 1 8 ? -44.75 -30.812 11.977 1 41.16 8 SER B CA 1
ATOM 809 C C . SER B 1 8 ? -44 -29.516 12.211 1 41.16 8 SER B C 1
ATOM 811 O O . SER B 1 8 ? -44.375 -28.453 11.703 1 41.16 8 SER B O 1
ATOM 813 N N . GLU B 1 9 ? -43.625 -29.25 13.453 1 42.38 9 GLU B N 1
ATOM 814 C CA . GLU B 1 9 ? -42.625 -28.219 13.695 1 42.38 9 GLU B CA 1
ATOM 815 C C . GLU B 1 9 ? -41.5 -28.281 12.672 1 42.38 9 GLU B C 1
ATOM 817 O O . GLU B 1 9 ? -40.844 -29.328 12.539 1 42.38 9 GLU B O 1
ATOM 822 N N . PHE B 1 10 ? -41.781 -27.781 11.445 1 43.75 10 PHE B N 1
ATOM 823 C CA . PHE B 1 10 ? -40.719 -27.422 10.516 1 43.75 10 PHE B CA 1
ATOM 824 C C . PHE B 1 10 ? -39.531 -26.797 11.258 1 43.75 10 PHE B C 1
ATOM 826 O O . PHE B 1 10 ? -39.656 -25.719 11.828 1 43.75 10 PHE B O 1
ATOM 833 N N . ARG B 1 11 ? -38.812 -27.453 12.102 1 38.62 11 ARG B N 1
ATOM 834 C CA . ARG B 1 11 ? -37.5 -26.938 12.492 1 38.62 11 ARG B CA 1
ATOM 835 C C . ARG B 1 11 ? -36.75 -26.375 11.297 1 38.62 11 ARG B C 1
ATOM 837 O O . ARG B 1 11 ? -36.5 -27.094 10.32 1 38.62 11 ARG B O 1
ATOM 844 N N . THR B 1 12 ? -37.25 -25.234 10.852 1 38.94 12 THR B N 1
ATOM 845 C CA . THR B 1 12 ? -36.438 -24.469 9.922 1 38.94 12 THR B CA 1
ATOM 846 C C . THR B 1 12 ? -34.969 -24.562 10.312 1 38.94 12 THR B C 1
ATOM 848 O O . THR B 1 12 ? -34.594 -24.219 11.438 1 38.94 12 THR B O 1
ATOM 851 N N . ASN B 1 13 ? -34.375 -25.734 10.016 1 37.47 13 ASN B N 1
ATOM 852 C CA . ASN B 1 13 ? -32.938 -25.75 9.945 1 37.47 13 ASN B CA 1
ATOM 853 C C . ASN B 1 13 ? -32.375 -24.438 9.391 1 37.47 13 ASN B C 1
ATOM 855 O O . ASN B 1 13 ? -32.531 -24.156 8.203 1 37.47 13 ASN B O 1
ATOM 859 N N . GLU B 1 14 ? -32.688 -23.359 10.078 1 39.19 14 GLU B N 1
ATOM 860 C CA . GLU B 1 14 ? -31.812 -22.234 9.773 1 39.19 14 GLU B CA 1
ATOM 861 C C . GLU B 1 14 ? -30.375 -22.672 9.523 1 39.19 14 GLU B C 1
ATOM 863 O O . GLU B 1 14 ? -29.609 -22.906 10.477 1 39.19 14 GLU B O 1
ATOM 868 N N . ASN B 1 15 ? -30.188 -23.875 9 1 37.44 15 ASN B N 1
ATOM 869 C CA . ASN B 1 15 ? -28.859 -24.125 8.461 1 37.44 15 ASN B CA 1
ATOM 870 C C . ASN B 1 15 ? -28.203 -22.828 7.992 1 37.44 15 ASN B C 1
ATOM 872 O O . ASN B 1 15 ? -28.781 -22.078 7.207 1 37.44 15 ASN B O 1
ATOM 876 N N . THR B 1 16 ? -27.375 -22.219 8.812 1 39.94 16 THR B N 1
ATOM 877 C CA . THR B 1 16 ? -26.266 -21.297 8.656 1 39.94 16 THR B CA 1
ATOM 878 C C . THR B 1 16 ? -25.625 -21.438 7.281 1 39.94 16 THR B C 1
ATOM 880 O O . THR B 1 16 ? -25.016 -22.469 6.98 1 39.94 16 THR B O 1
ATOM 883 N N . LEU B 1 17 ? -26.203 -21.5 6.199 1 37.56 17 LEU B N 1
ATOM 884 C CA . LEU B 1 17 ? -25.578 -21.062 4.953 1 37.56 17 LEU B CA 1
ATOM 885 C C . LEU B 1 17 ? -24.594 -19.922 5.203 1 37.56 17 LEU B C 1
ATOM 887 O O . LEU B 1 17 ? -24.906 -18.766 4.965 1 37.56 17 LEU B O 1
ATOM 891 N N . ARG B 1 18 ? -24.172 -19.594 6.379 1 43.41 18 ARG B N 1
ATOM 892 C CA . ARG B 1 18 ? -23 -18.719 6.418 1 43.41 18 ARG B CA 1
ATOM 893 C C . ARG B 1 18 ? -22.016 -19.078 5.309 1 43.41 18 ARG B C 1
ATOM 895 O O . ARG B 1 18 ? -21.422 -20.172 5.328 1 43.41 18 ARG B O 1
ATOM 902 N N . GLY B 1 19 ? -22.25 -19.031 4.098 1 45.69 19 GLY B N 1
ATOM 903 C CA . GLY B 1 19 ? -21.219 -19.172 3.08 1 45.69 19 GLY B CA 1
ATOM 904 C C . GLY B 1 19 ? -19.812 -19.297 3.658 1 45.69 19 GLY B C 1
ATOM 905 O O . GLY B 1 19 ? -19.547 -18.844 4.77 1 45.69 19 GLY B O 1
ATOM 906 N N . ALA B 1 20 ? -18.984 -20.312 3.508 1 51.38 20 ALA B N 1
ATOM 907 C CA . ALA B 1 20 ? -17.578 -20.484 3.898 1 51.38 20 ALA B CA 1
ATOM 908 C C . ALA B 1 20 ? -16.844 -19.156 3.871 1 51.38 20 ALA B C 1
ATOM 910 O O . ALA B 1 20 ? -16.609 -18.594 2.801 1 51.38 20 ALA B O 1
ATOM 911 N N . ILE B 1 21 ? -17.094 -18.266 4.695 1 59.56 21 ILE B N 1
ATOM 912 C CA . ILE B 1 21 ? -16.312 -17.047 4.789 1 59.56 21 ILE B CA 1
ATOM 913 C C . ILE B 1 21 ? -14.844 -17.359 4.5 1 59.56 21 ILE B C 1
ATOM 915 O O . ILE B 1 21 ? -14.203 -18.109 5.246 1 59.56 21 ILE B O 1
ATOM 919 N N . SER B 1 22 ? -14.477 -17.578 3.289 1 77.06 22 SER B N 1
ATOM 920 C CA . SER B 1 22 ? -13.094 -17.844 2.902 1 77.06 22 SER B CA 1
ATOM 921 C C . SER B 1 22 ? -12.125 -16.953 3.678 1 77.06 22 SER B C 1
ATOM 923 O O . SER B 1 22 ? -12.273 -15.734 3.699 1 77.06 22 SER B O 1
ATOM 925 N N . LYS B 1 23 ? -11.336 -17.516 4.617 1 90 23 LYS B N 1
ATOM 926 C CA . LYS B 1 23 ? -10.297 -16.828 5.391 1 90 23 LYS B CA 1
ATOM 927 C C . LYS B 1 23 ? -9.312 -16.109 4.473 1 90 23 LYS B C 1
ATOM 929 O O . LYS B 1 23 ? -8.828 -16.688 3.498 1 90 23 LYS B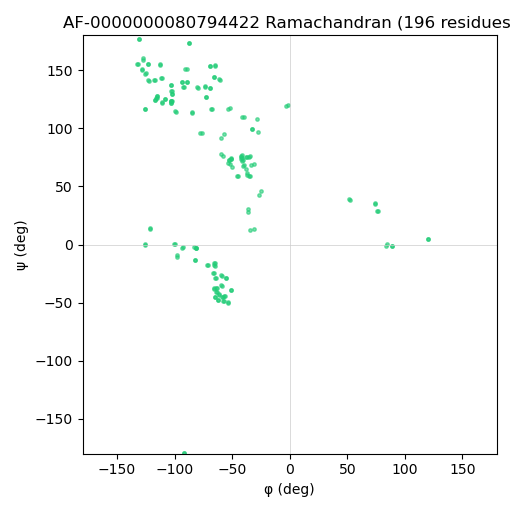 O 1
ATOM 934 N N . LYS B 1 24 ? -9.227 -14.758 4.547 1 96.5 24 LYS B N 1
ATOM 935 C CA . LYS B 1 24 ? -8.227 -13.992 3.807 1 96.5 24 LYS B CA 1
ATOM 936 C C . LYS B 1 24 ? -6.941 -13.836 4.613 1 96.5 24 LYS B C 1
ATOM 938 O O . LYS B 1 24 ? -6.961 -13.938 5.844 1 96.5 24 LYS B O 1
ATOM 943 N N . VAL B 1 25 ? -5.84 -13.727 3.977 1 97.12 25 VAL B N 1
ATOM 944 C CA . VAL B 1 25 ? -4.535 -13.461 4.578 1 97.12 25 VAL B CA 1
ATOM 945 C C . VAL B 1 25 ? -3.936 -12.195 3.971 1 97.12 25 VAL B C 1
ATOM 947 O O . VAL B 1 25 ? -4.09 -11.938 2.773 1 97.12 25 VAL B O 1
ATOM 950 N N . PRO B 1 26 ? -3.295 -11.383 4.793 1 97.31 26 PRO B N 1
ATOM 951 C CA . PRO B 1 26 ? -2.592 -10.234 4.211 1 97.31 26 PRO B CA 1
ATOM 952 C C . PRO B 1 26 ? -1.369 -10.648 3.393 1 97.31 26 PRO B C 1
ATOM 954 O O . PRO B 1 26 ? -0.662 -11.594 3.766 1 97.31 26 PRO B O 1
ATOM 957 N N . LEU B 1 27 ? -1.196 -10.102 2.26 1 98.44 27 LEU B N 1
ATOM 958 C CA . LEU B 1 27 ? -0.002 -10.195 1.428 1 98.44 27 LEU B CA 1
ATOM 959 C C . LEU B 1 27 ? 0.644 -8.828 1.246 1 98.44 27 LEU B C 1
ATOM 961 O O . LEU B 1 27 ? -0.018 -7.875 0.821 1 98.44 27 LEU B O 1
ATOM 965 N N . ARG B 1 28 ? 1.85 -8.742 1.579 1 98.62 28 ARG B N 1
ATOM 966 C CA . ARG B 1 28 ? 2.582 -7.48 1.478 1 98.62 28 ARG B CA 1
ATOM 967 C C . ARG B 1 28 ? 3.43 -7.441 0.211 1 98.62 28 ARG B C 1
ATOM 969 O O . ARG B 1 28 ? 4.344 -8.25 0.044 1 98.62 28 ARG B O 1
ATOM 976 N N . LEU B 1 29 ? 3.105 -6.578 -0.655 1 98.56 29 LEU B N 1
ATOM 977 C CA . LEU B 1 29 ? 3.859 -6.344 -1.882 1 98.56 29 LEU B CA 1
ATOM 978 C C . LEU B 1 29 ? 4.699 -5.074 -1.77 1 98.56 29 LEU B C 1
ATOM 980 O O . LEU B 1 29 ? 4.172 -3.996 -1.493 1 98.56 29 LEU B O 1
ATOM 984 N N . VAL B 1 30 ? 5.957 -5.172 -1.923 1 97.88 30 VAL B N 1
ATOM 985 C CA . VAL B 1 30 ? 6.871 -4.035 -1.869 1 97.88 30 VAL B CA 1
ATOM 986 C C . VAL B 1 30 ? 7.293 -3.646 -3.283 1 97.88 30 VAL B C 1
ATOM 988 O O . VAL B 1 30 ? 7.797 -4.48 -4.039 1 97.88 30 VAL B O 1
ATOM 991 N N . ASP B 1 31 ? 7.051 -2.383 -3.613 1 95.38 31 ASP B N 1
ATOM 992 C CA . ASP B 1 31 ? 7.402 -1.945 -4.957 1 95.38 31 ASP B CA 1
ATOM 993 C C . ASP B 1 31 ? 8.812 -1.363 -4.992 1 95.38 31 ASP B C 1
ATOM 995 O O . ASP B 1 31 ? 9.523 -1.388 -3.988 1 95.38 31 ASP B O 1
ATOM 999 N N . GLN B 1 32 ? 9.312 -0.895 -6.113 1 91.5 32 GLN B N 1
ATOM 1000 C CA . GLN B 1 32 ? 10.664 -0.414 -6.352 1 91.5 32 GLN B CA 1
ATOM 1001 C C . GLN B 1 32 ? 10.961 0.836 -5.523 1 91.5 32 GLN B C 1
ATOM 1003 O O . GLN B 1 32 ? 12.109 1.083 -5.148 1 91.5 32 GLN B O 1
ATOM 1008 N N . ASP B 1 33 ? 9.922 1.579 -5.254 1 88.56 33 ASP B N 1
ATOM 1009 C CA . ASP B 1 33 ? 10.109 2.811 -4.492 1 88.56 33 ASP B CA 1
ATOM 1010 C C . ASP B 1 33 ? 10.18 2.527 -2.994 1 88.56 33 ASP B C 1
ATOM 1012 O O . ASP B 1 33 ? 10.359 3.447 -2.191 1 88.56 33 ASP B O 1
ATOM 1016 N N . GLY B 1 34 ? 10 1.3 -2.658 1 92.25 34 GLY B N 1
ATOM 1017 C CA . GLY B 1 34 ? 10.039 0.921 -1.255 1 92.25 34 GLY B CA 1
ATOM 1018 C C . GLY B 1 34 ? 8.688 1.022 -0.574 1 92.25 34 GLY B C 1
ATOM 1019 O O . GLY B 1 34 ? 8.562 0.731 0.617 1 92.25 34 GLY B O 1
ATOM 1020 N N . THR B 1 35 ? 7.707 1.425 -1.242 1 93.75 35 THR B N 1
ATOM 1021 C CA . THR B 1 35 ? 6.348 1.487 -0.709 1 93.75 35 THR B CA 1
ATOM 1022 C C . THR B 1 35 ? 5.75 0.089 -0.595 1 93.75 35 THR B C 1
ATOM 1024 O O . THR B 1 35 ? 5.918 -0.74 -1.491 1 93.75 35 THR B O 1
ATOM 1027 N N . THR B 1 36 ? 5.078 -0.22 0.55 1 97.38 36 THR B N 1
ATOM 1028 C CA . THR B 1 36 ? 4.43 -1.507 0.775 1 97.38 36 THR B CA 1
ATOM 1029 C C . THR B 1 36 ? 2.92 -1.395 0.577 1 97.38 36 THR B C 1
ATOM 1031 O O . THR B 1 36 ? 2.275 -0.52 1.159 1 97.38 36 THR B O 1
ATOM 1034 N N . LEU B 1 37 ? 2.408 -2.217 -0.307 1 97.5 37 LEU B N 1
ATOM 1035 C CA . LEU B 1 37 ? 0.968 -2.396 -0.464 1 97.5 37 LEU B CA 1
ATOM 1036 C C . LEU B 1 37 ? 0.508 -3.695 0.188 1 97.5 37 LEU B C 1
ATOM 1038 O O . LEU B 1 37 ? 1.115 -4.75 -0.021 1 97.5 37 LEU B O 1
ATOM 1042 N N . VAL B 1 38 ? -0.458 -3.617 0.97 1 97.56 38 VAL B N 1
ATOM 1043 C CA . VAL B 1 38 ? -0.999 -4.809 1.619 1 97.56 38 VAL B CA 1
ATOM 1044 C C . VAL B 1 38 ? -2.359 -5.148 1.019 1 97.56 38 VAL B C 1
ATOM 1046 O O . VAL B 1 38 ? -3.268 -4.312 1.002 1 97.56 38 VAL B O 1
ATOM 1049 N N . PHE B 1 39 ? -2.482 -6.316 0.568 1 97.69 39 PHE B N 1
ATOM 1050 C CA . PHE B 1 39 ? -3.734 -6.863 0.057 1 97.69 39 PHE B CA 1
ATOM 1051 C C . PHE B 1 39 ? -4.215 -8.016 0.929 1 97.69 39 PHE B C 1
ATOM 1053 O O . PHE B 1 39 ? -3.436 -8.906 1.276 1 97.69 39 PHE B O 1
ATOM 1060 N N . ASN B 1 40 ? -5.438 -7.953 1.37 1 96.81 40 ASN B N 1
ATOM 1061 C CA . ASN B 1 40 ? -6.055 -9.125 1.982 1 96.81 40 ASN B CA 1
ATOM 1062 C C . ASN B 1 40 ? -6.668 -10.047 0.934 1 96.81 40 ASN B C 1
ATOM 1064 O O . ASN B 1 40 ? -7.629 -9.68 0.261 1 96.81 40 ASN B O 1
ATOM 1068 N N . VAL B 1 41 ? -6.09 -11.281 0.791 1 97.56 41 VAL B N 1
ATOM 1069 C CA . VAL B 1 41 ? -6.5 -12.133 -0.319 1 97.56 41 VAL B CA 1
ATOM 1070 C C . VAL B 1 41 ? -6.871 -13.516 0.206 1 97.56 41 VAL B C 1
ATOM 1072 O O . VAL B 1 41 ? -6.344 -13.961 1.229 1 97.56 41 VAL B O 1
ATOM 1075 N N . LYS B 1 42 ? -7.762 -14.133 -0.492 1 97.5 42 LYS B N 1
ATOM 1076 C CA . LYS B 1 42 ? -8 -15.555 -0.264 1 97.5 42 LYS B CA 1
ATOM 1077 C C . LYS B 1 42 ? -6.773 -16.391 -0.638 1 97.5 42 LYS B C 1
ATOM 1079 O O . LYS B 1 42 ? -6.012 -16 -1.533 1 97.5 42 LYS B O 1
ATOM 1084 N N . LEU B 1 43 ? -6.652 -17.562 -0.019 1 97.44 43 LEU B N 1
ATOM 1085 C CA . LEU B 1 43 ? -5.523 -18.438 -0.296 1 97.44 43 LEU B CA 1
ATOM 1086 C C . LEU B 1 43 ? -5.652 -19.062 -1.682 1 97.44 43 LEU B C 1
ATOM 1088 O O . LEU B 1 43 ? -4.664 -19.562 -2.24 1 97.44 43 LEU B O 1
ATOM 1092 N N . SER B 1 44 ? -6.895 -19 -2.182 1 97.88 44 SER B N 1
ATOM 1093 C CA . SER B 1 44 ? -7.148 -19.625 -3.475 1 97.88 44 SER B CA 1
ATOM 1094 C C . SER B 1 44 ? -6.996 -18.625 -4.613 1 97.88 44 SER B C 1
ATOM 1096 O O . SER B 1 44 ? -7.066 -19 -5.785 1 97.88 44 SER B O 1
ATOM 1098 N N . THR B 1 45 ? -6.715 -17.328 -4.363 1 98.12 45 THR B N 1
ATOM 1099 C CA . THR B 1 45 ? -6.559 -16.297 -5.391 1 98.12 45 THR B CA 1
ATOM 1100 C C . THR B 1 45 ? -5.238 -16.484 -6.137 1 98.12 45 THR B C 1
ATOM 1102 O O . THR B 1 45 ? -4.18 -16.578 -5.516 1 98.12 45 THR B O 1
ATOM 1105 N N . THR B 1 46 ? -5.238 -16.547 -7.383 1 98.81 46 THR B N 1
ATOM 1106 C CA . THR B 1 46 ? -4.012 -16.719 -8.156 1 98.81 46 THR B CA 1
ATOM 1107 C C . THR B 1 46 ? -3.152 -15.453 -8.078 1 98.81 46 THR B C 1
ATOM 1109 O O . THR B 1 46 ? -3.674 -14.352 -7.918 1 98.81 46 THR B O 1
ATOM 1112 N N . PHE B 1 47 ? -1.87 -15.594 -8.242 1 98.69 47 PHE B N 1
ATOM 1113 C CA . PHE B 1 47 ? -0.978 -14.438 -8.258 1 98.69 47 PHE B CA 1
ATOM 1114 C C . PHE B 1 47 ? -1.249 -13.57 -9.477 1 98.69 47 PHE B C 1
ATOM 1116 O O . PHE B 1 47 ? -1.005 -12.359 -9.445 1 98.69 47 PHE B O 1
ATOM 1123 N N . LYS B 1 48 ? -1.783 -14.125 -10.523 1 98.81 48 LYS B N 1
ATOM 1124 C CA . LYS B 1 48 ? -2.221 -13.32 -11.656 1 98.81 48 LYS B CA 1
ATOM 1125 C C . LYS B 1 48 ? -3.24 -12.266 -11.227 1 98.81 48 LYS B C 1
ATOM 1127 O O . LYS B 1 48 ? -3.094 -11.086 -11.539 1 98.81 48 LYS B O 1
ATOM 1132 N N . LYS B 1 49 ? -4.23 -12.719 -10.469 1 98.38 49 LYS B N 1
ATOM 1133 C CA . LYS B 1 49 ? -5.277 -11.805 -10.008 1 98.38 49 LYS B CA 1
ATOM 1134 C C . LYS B 1 49 ? -4.719 -10.766 -9.047 1 98.38 49 LYS B C 1
ATOM 1136 O O . LYS B 1 49 ? -5.137 -9.602 -9.062 1 98.38 49 LYS B O 1
ATOM 1141 N N . ILE B 1 50 ? -3.811 -11.164 -8.211 1 98.38 50 ILE B N 1
ATOM 1142 C CA . ILE B 1 50 ? -3.189 -10.266 -7.25 1 98.38 50 ILE B CA 1
ATOM 1143 C C . ILE B 1 50 ? -2.387 -9.195 -7.984 1 98.38 50 ILE B C 1
ATOM 1145 O O . ILE B 1 50 ? -2.502 -8.008 -7.684 1 98.38 50 ILE B O 1
ATOM 1149 N N . LEU B 1 51 ? -1.652 -9.633 -8.953 1 98.25 51 LEU B N 1
ATOM 1150 C CA . LEU B 1 51 ? -0.879 -8.695 -9.758 1 98.25 51 LEU B CA 1
ATOM 1151 C C . LEU B 1 51 ? -1.799 -7.742 -10.516 1 98.25 51 LEU B C 1
ATOM 1153 O O . LEU B 1 51 ? -1.51 -6.547 -10.625 1 98.25 51 LEU B O 1
ATOM 1157 N N . ASP B 1 52 ? -2.887 -8.289 -11.031 1 98.06 52 ASP B N 1
ATOM 1158 C CA . ASP B 1 52 ? -3.861 -7.438 -11.703 1 98.06 52 ASP B CA 1
ATOM 1159 C C . ASP B 1 52 ? -4.395 -6.359 -10.766 1 98.06 52 ASP B C 1
ATOM 1161 O O . ASP B 1 52 ? -4.523 -5.195 -11.148 1 98.06 52 ASP B O 1
ATOM 1165 N N . ALA B 1 53 ? -4.723 -6.758 -9.547 1 96.75 53 ALA B N 1
ATOM 1166 C CA . ALA B 1 53 ? -5.207 -5.805 -8.555 1 96.75 53 ALA B CA 1
ATOM 1167 C C . ALA B 1 53 ? -4.148 -4.75 -8.242 1 96.75 53 ALA B C 1
ATOM 1169 O O . ALA B 1 53 ? -4.453 -3.557 -8.172 1 96.75 53 ALA B O 1
ATOM 1170 N N . PHE B 1 54 ? -2.938 -5.211 -8.008 1 97.25 54 PHE B N 1
ATOM 1171 C CA . PHE B 1 54 ? -1.823 -4.297 -7.777 1 97.25 54 PHE B CA 1
ATOM 1172 C C . PHE B 1 54 ? -1.703 -3.289 -8.914 1 97.25 54 PHE B C 1
ATOM 1174 O O . PHE B 1 54 ? -1.609 -2.084 -8.672 1 97.25 54 PHE B O 1
ATOM 1181 N N . SER B 1 55 ? -1.71 -3.82 -10.086 1 96.75 55 SER B N 1
ATOM 1182 C CA . SER B 1 55 ? -1.511 -2.982 -11.266 1 96.75 55 SER B CA 1
ATOM 1183 C C . SER B 1 55 ? -2.639 -1.968 -11.414 1 96.75 55 SER B C 1
ATOM 1185 O O . SER B 1 55 ? -2.406 -0.83 -11.828 1 96.75 55 SER B O 1
ATOM 1187 N N . ARG B 1 56 ? -3.834 -2.408 -11.086 1 94.38 56 ARG B N 1
ATOM 1188 C CA . ARG B 1 56 ? -4.969 -1.489 -11.117 1 94.38 56 ARG B CA 1
ATOM 1189 C C . ARG B 1 56 ? -4.77 -0.34 -10.133 1 94.38 56 ARG B C 1
ATOM 1191 O O . ARG B 1 56 ? -5.098 0.809 -10.445 1 94.38 56 ARG B O 1
ATOM 1198 N N . ASN B 1 57 ? -4.305 -0.678 -8.961 1 93.12 57 ASN B N 1
ATOM 1199 C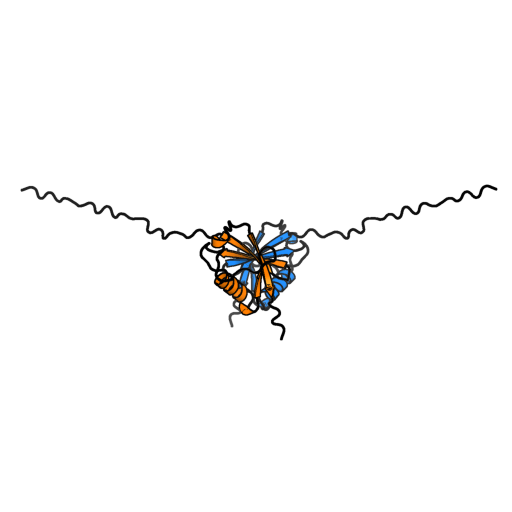 CA . ASN B 1 57 ? -4.059 0.334 -7.941 1 93.12 57 ASN B CA 1
ATOM 1200 C C . ASN B 1 57 ? -3.068 1.389 -8.422 1 93.12 57 ASN B C 1
ATOM 1202 O O . ASN B 1 57 ? -3.215 2.572 -8.109 1 93.12 57 ASN B O 1
ATOM 1206 N N . VAL B 1 58 ? -2.061 1.033 -9.219 1 91.56 58 VAL B N 1
ATOM 1207 C CA . VAL B 1 58 ? -1.001 1.96 -9.602 1 91.56 58 VAL B CA 1
ATOM 1208 C C . VAL B 1 58 ? -1.274 2.504 -11 1 91.56 58 VAL B C 1
ATOM 1210 O O . VAL B 1 58 ? -0.493 3.299 -11.531 1 91.56 58 VAL B O 1
ATOM 1213 N N . GLY B 1 59 ? -2.35 2.113 -11.641 1 91.19 59 GLY B N 1
ATOM 1214 C CA . GLY B 1 59 ? -2.752 2.625 -12.945 1 91.19 59 GLY B CA 1
ATOM 1215 C C . GLY B 1 59 ? -1.901 2.094 -14.086 1 91.19 59 GLY B C 1
ATOM 1216 O O . GLY B 1 59 ? -1.607 2.82 -15.039 1 91.19 59 GLY B O 1
ATOM 1217 N N . LYS B 1 60 ? -1.449 0.86 -14.031 1 94.25 60 LYS B N 1
ATOM 1218 C CA . LYS B 1 60 ? -0.61 0.222 -15.039 1 94.25 60 LYS B CA 1
ATOM 1219 C C . LYS B 1 60 ? -1.155 -1.151 -15.422 1 94.25 60 LYS B C 1
ATOM 1221 O O . LYS B 1 60 ? -2.141 -1.615 -14.844 1 94.25 60 LYS B O 1
ATOM 1226 N N . ASN B 1 61 ? -0.464 -1.77 -16.406 1 96.31 61 ASN B N 1
ATOM 1227 C CA . ASN B 1 61 ? -0.808 -3.117 -16.844 1 96.31 61 ASN B CA 1
ATOM 1228 C C . ASN B 1 61 ? 0.009 -4.172 -16.109 1 96.31 61 ASN B C 1
ATOM 1230 O O . ASN B 1 61 ? 1.211 -3.998 -15.898 1 96.31 61 ASN B O 1
ATOM 1234 N N . SER B 1 62 ? -0.636 -5.211 -15.781 1 97.38 62 SER B N 1
ATOM 1235 C CA . SER B 1 62 ? 0.025 -6.266 -15.016 1 97.38 62 SER B CA 1
ATOM 1236 C C . SER B 1 62 ? 1.223 -6.828 -15.773 1 97.38 62 SER B C 1
ATOM 1238 O O . SER B 1 62 ? 2.168 -7.332 -15.164 1 97.38 62 SER B O 1
ATOM 1240 N N . SER B 1 63 ? 1.216 -6.742 -17.109 1 96.12 63 SER B N 1
ATOM 1241 C CA . SER B 1 63 ? 2.311 -7.258 -17.922 1 96.12 63 SER B CA 1
ATOM 1242 C C . SER B 1 63 ? 3.598 -6.48 -17.672 1 96.12 63 SER B C 1
ATOM 1244 O O . SER B 1 63 ? 4.68 -6.922 -18.062 1 96.12 63 SER B O 1
ATOM 1246 N N . GLU B 1 64 ? 3.461 -5.348 -17.078 1 95.88 64 GLU B N 1
ATOM 1247 C CA . GLU B 1 64 ? 4.617 -4.504 -16.797 1 95.88 64 GLU B CA 1
ATOM 1248 C C . GLU B 1 64 ? 5.344 -4.957 -15.539 1 95.88 64 GLU B C 1
ATOM 1250 O O . GLU B 1 64 ? 6.426 -4.457 -15.227 1 95.88 64 GLU B O 1
ATOM 1255 N N . PHE B 1 65 ? 4.773 -5.949 -14.93 1 97.5 65 PHE B N 1
ATOM 1256 C CA . PHE B 1 65 ? 5.297 -6.262 -13.609 1 97.5 65 PHE B CA 1
ATOM 1257 C C . PHE B 1 65 ? 5.562 -7.758 -13.469 1 97.5 65 PHE B C 1
ATOM 1259 O O . PHE B 1 65 ? 4.953 -8.57 -14.164 1 97.5 65 PHE B O 1
ATOM 1266 N N . ARG B 1 66 ? 6.488 -8.148 -12.547 1 98.31 66 ARG B N 1
ATOM 1267 C CA . ARG B 1 66 ? 6.727 -9.477 -12 1 98.31 66 ARG B CA 1
ATOM 1268 C C . ARG B 1 66 ? 6.672 -9.469 -10.477 1 98.31 66 ARG B C 1
ATOM 1270 O O . ARG B 1 66 ? 6.961 -8.445 -9.844 1 98.31 66 ARG B O 1
ATOM 1277 N N . ILE B 1 67 ? 6.262 -10.445 -10.016 1 98.69 67 ILE B N 1
ATOM 1278 C CA . ILE B 1 67 ? 6.297 -10.648 -8.57 1 98.69 67 ILE B CA 1
ATOM 1279 C C . ILE B 1 67 ? 7.449 -11.578 -8.211 1 98.69 67 ILE B C 1
ATOM 1281 O O . ILE B 1 67 ? 7.609 -12.641 -8.82 1 98.69 67 ILE B O 1
ATOM 1285 N N . LEU B 1 68 ? 8.188 -11.203 -7.27 1 98.44 68 LEU B N 1
ATOM 1286 C CA . LEU B 1 68 ? 9.305 -12.016 -6.793 1 98.44 68 LEU B CA 1
ATOM 1287 C C . LEU B 1 68 ? 9.086 -12.43 -5.34 1 98.44 68 LEU B C 1
ATOM 1289 O O . LEU B 1 68 ? 8.602 -11.641 -4.531 1 98.44 68 LEU B O 1
ATOM 1293 N N . PHE B 1 69 ? 9.453 -13.609 -5.062 1 98.38 69 PHE B N 1
ATOM 1294 C CA . PHE B 1 69 ? 9.539 -14.133 -3.701 1 98.38 69 PHE B CA 1
ATOM 1295 C C . PHE B 1 69 ? 10.93 -14.703 -3.43 1 98.38 69 PHE B C 1
ATOM 1297 O O . PHE B 1 69 ? 11.352 -15.648 -4.09 1 98.38 69 PHE B O 1
ATOM 1304 N N . ASN B 1 70 ? 11.539 -14.047 -2.482 1 96.88 70 ASN B N 1
ATOM 1305 C CA . ASN B 1 70 ? 12.922 -14.414 -2.209 1 96.88 70 ASN B CA 1
ATOM 1306 C C . ASN B 1 70 ? 13.773 -14.391 -3.479 1 96.88 70 ASN B C 1
ATOM 1308 O O . ASN B 1 70 ? 14.523 -15.328 -3.744 1 96.88 70 ASN B O 1
ATOM 1312 N N . GLY B 1 71 ? 13.453 -13.43 -4.234 1 96.5 71 GLY B N 1
ATOM 1313 C CA . GLY B 1 71 ? 14.281 -13.148 -5.398 1 96.5 71 GLY B CA 1
ATOM 1314 C C . GLY B 1 71 ? 13.922 -14 -6.602 1 96.5 71 GLY B C 1
ATOM 1315 O O . GLY B 1 71 ? 14.508 -13.844 -7.676 1 96.5 71 GLY B O 1
ATOM 1316 N N . LYS B 1 72 ? 12.984 -14.812 -6.453 1 97.69 72 LYS B N 1
ATOM 1317 C CA . LYS B 1 72 ? 12.578 -15.695 -7.543 1 97.69 72 LYS B CA 1
ATOM 1318 C C . LYS B 1 72 ? 11.188 -15.32 -8.055 1 97.69 72 LYS B C 1
ATOM 1320 O O . LYS B 1 72 ? 10.289 -15.023 -7.266 1 97.69 72 LYS B O 1
ATOM 1325 N N . ASN B 1 73 ? 11.031 -15.438 -9.344 1 98.06 73 ASN B N 1
ATOM 1326 C CA . ASN B 1 73 ? 9.727 -15.141 -9.93 1 98.06 73 ASN B CA 1
ATOM 1327 C C . ASN B 1 73 ? 8.648 -16.062 -9.391 1 98.06 73 ASN B C 1
ATOM 1329 O O . ASN B 1 73 ? 8.875 -17.266 -9.219 1 98.06 73 ASN B O 1
ATOM 1333 N N . ILE B 1 74 ? 7.562 -15.508 -9.219 1 98.31 74 ILE B N 1
ATOM 1334 C CA . ILE B 1 74 ? 6.391 -16.297 -8.852 1 98.31 74 ILE B CA 1
ATOM 1335 C C . ILE B 1 74 ? 5.629 -16.703 -10.109 1 98.31 74 ILE B C 1
ATOM 1337 O O . ILE B 1 74 ? 5.473 -15.914 -11.039 1 98.31 74 ILE B O 1
ATOM 1341 N N . ASP B 1 75 ? 5.242 -17.953 -10.141 1 98.5 75 ASP B N 1
ATOM 1342 C CA . ASP B 1 75 ? 4.309 -18.406 -11.164 1 98.5 75 ASP B CA 1
ATOM 1343 C C . ASP B 1 75 ? 2.928 -17.797 -10.969 1 98.5 75 ASP B C 1
ATOM 1345 O O . ASP B 1 75 ? 2.268 -18.031 -9.961 1 98.5 75 ASP B O 1
ATOM 1349 N N . LEU B 1 76 ? 2.479 -17.031 -11.875 1 98.44 76 LEU B N 1
ATOM 1350 C CA . LEU B 1 76 ? 1.248 -16.25 -11.75 1 98.44 76 LEU B CA 1
ATOM 1351 C C . LEU B 1 76 ? 0.035 -17.172 -11.664 1 98.44 76 LEU B C 1
ATOM 1353 O O . LEU B 1 76 ? -1.035 -16.75 -11.219 1 98.44 76 LEU B O 1
ATOM 1357 N N . GLY B 1 77 ? 0.231 -18.375 -12.062 1 98.75 77 GLY B N 1
ATOM 1358 C CA . GLY B 1 77 ? -0.856 -19.328 -11.984 1 98.75 77 GLY B CA 1
ATOM 1359 C C . GLY B 1 77 ? -1.007 -19.953 -10.609 1 98.75 77 GLY B C 1
ATOM 1360 O O . GLY B 1 77 ? -2.02 -20.594 -10.32 1 98.75 77 GLY B O 1
ATOM 1361 N N . LYS B 1 78 ? -0.086 -19.797 -9.805 1 98.69 78 LYS B N 1
ATOM 1362 C CA . LYS B 1 78 ? -0.106 -20.359 -8.461 1 98.69 78 LYS B CA 1
ATOM 1363 C C . LYS B 1 78 ? -0.797 -19.406 -7.48 1 98.69 78 LYS B C 1
ATOM 1365 O O . LYS B 1 78 ? -1.177 -18.297 -7.852 1 98.69 78 LYS B O 1
ATOM 1370 N N . THR B 1 79 ? -1.005 -19.828 -6.281 1 98.56 79 THR B N 1
ATOM 1371 C CA . THR B 1 79 ? -1.728 -19.094 -5.254 1 98.56 79 THR B CA 1
ATOM 1372 C C . THR B 1 79 ? -0.903 -19 -3.973 1 98.56 79 THR B C 1
ATOM 1374 O O . THR B 1 79 ? 0.061 -19.734 -3.793 1 98.56 79 THR B O 1
ATOM 1377 N N . PRO B 1 80 ? -1.211 -18.047 -3.127 1 98.25 80 PRO B N 1
ATOM 1378 C CA . PRO B 1 80 ? -0.596 -18.062 -1.798 1 98.25 80 PRO B CA 1
ATOM 1379 C C . PRO B 1 80 ? -0.739 -19.406 -1.096 1 98.25 80 PRO B C 1
ATOM 1381 O O . PRO B 1 80 ? 0.163 -19.828 -0.365 1 98.25 80 PRO B O 1
ATOM 1384 N N . GLY B 1 81 ? -1.887 -20.016 -1.26 1 97.94 81 GLY B N 1
ATOM 1385 C CA . GLY B 1 81 ? -2.078 -21.344 -0.689 1 97.94 81 GLY B CA 1
ATOM 1386 C C . GLY B 1 81 ? -1.052 -22.344 -1.165 1 97.94 81 GLY B C 1
ATOM 1387 O O . GLY B 1 81 ? -0.569 -23.172 -0.381 1 97.94 81 GLY B O 1
ATOM 1388 N N . ASP B 1 82 ? -0.774 -22.344 -2.471 1 98.44 82 ASP B N 1
ATOM 1389 C CA . ASP B 1 82 ? 0.236 -23.25 -3.027 1 98.44 82 ASP B CA 1
ATOM 1390 C C . ASP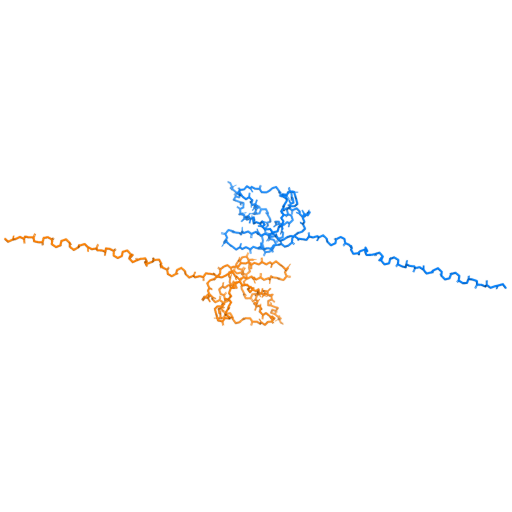 B 1 82 ? 1.573 -23.078 -2.309 1 98.44 82 ASP B C 1
ATOM 1392 O O . ASP B 1 82 ? 2.357 -24.031 -2.219 1 98.44 82 ASP B O 1
ATOM 1396 N N . PHE B 1 83 ? 1.853 -21.906 -1.791 1 97.56 83 PHE B N 1
ATOM 1397 C CA . PHE B 1 83 ? 3.129 -21.609 -1.152 1 97.56 83 PHE B CA 1
ATOM 1398 C C . PHE B 1 83 ? 3.02 -21.734 0.362 1 97.56 83 PHE B C 1
ATOM 1400 O O . PHE B 1 83 ? 4.023 -21.641 1.073 1 97.56 83 PHE B O 1
ATOM 1407 N N . GLY B 1 84 ? 1.842 -21.891 0.894 1 97.5 84 GLY B N 1
ATOM 1408 C CA . GLY B 1 84 ? 1.635 -22.016 2.328 1 97.5 84 GLY B CA 1
ATOM 1409 C C . GLY B 1 84 ? 1.754 -20.688 3.061 1 97.5 84 GLY B C 1
ATOM 1410 O O . GLY B 1 84 ? 2.195 -20.656 4.211 1 97.5 84 GLY B O 1
ATOM 1411 N N . PHE B 1 85 ? 1.441 -19.688 2.371 1 97.12 85 PHE B N 1
ATOM 1412 C CA . PHE B 1 85 ? 1.506 -18.375 3.002 1 97.12 85 PHE B CA 1
ATOM 1413 C C . PHE B 1 85 ? 0.47 -18.266 4.113 1 97.12 85 PHE B C 1
ATOM 1415 O O . PHE B 1 85 ? 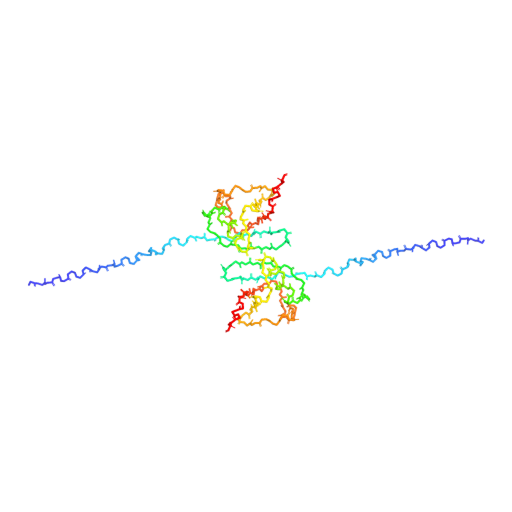-0.635 -18.797 4 1 97.12 85 PHE B O 1
ATOM 1422 N N . GLU B 1 86 ? 0.853 -17.516 5.246 1 96.06 86 GLU B N 1
ATOM 1423 C CA . GLU B 1 86 ? -0.006 -17.422 6.422 1 96.06 86 GLU B CA 1
ATOM 1424 C C . GLU B 1 86 ? -0.275 -15.977 6.801 1 96.06 86 GLU B C 1
ATOM 1426 O O . GLU B 1 86 ? -0.891 -15.703 7.836 1 96.06 86 GLU B O 1
ATOM 1431 N N . GLY B 1 87 ? 0.215 -15.047 6.141 1 95.56 87 GLY B N 1
ATOM 1432 C CA . GLY B 1 87 ? -0.14 -13.664 6.41 1 95.56 87 GLY B CA 1
ATOM 1433 C C . GLY B 1 87 ? 1.052 -12.805 6.793 1 95.56 87 GLY B C 1
ATOM 1434 O O . GLY B 1 87 ? 0.898 -11.617 7.094 1 95.56 87 GLY B O 1
ATOM 1435 N N . ASN B 1 88 ? 2.221 -13.375 6.73 1 95.69 88 ASN B N 1
ATOM 1436 C CA . ASN B 1 88 ? 3.418 -12.641 7.113 1 95.69 88 ASN B CA 1
ATOM 1437 C C . ASN B 1 88 ? 4.414 -12.555 5.965 1 95.69 88 ASN B C 1
ATOM 1439 O O . ASN B 1 88 ? 5.566 -12.156 6.16 1 95.69 88 ASN B O 1
ATOM 1443 N N . GLU B 1 89 ? 3.959 -12.883 4.812 1 96.75 89 GLU B N 1
ATOM 1444 C CA . GLU B 1 89 ? 4.867 -12.961 3.672 1 96.75 89 GLU B CA 1
ATOM 1445 C C . GLU B 1 89 ? 4.969 -11.609 2.959 1 96.75 89 GLU B C 1
ATOM 1447 O O . GLU B 1 89 ? 3.975 -10.898 2.828 1 96.75 89 GLU B O 1
ATOM 1452 N N . GLU B 1 90 ? 6.09 -11.328 2.59 1 98.19 90 GLU B N 1
ATOM 1453 C CA . GLU B 1 90 ? 6.402 -10.148 1.794 1 98.19 90 GLU B CA 1
ATOM 1454 C C . GLU B 1 90 ? 6.938 -10.539 0.418 1 98.19 90 GLU B C 1
ATOM 1456 O O . GLU B 1 90 ? 7.855 -11.352 0.311 1 98.19 90 GLU B O 1
ATOM 1461 N N . LEU B 1 91 ? 6.324 -10.016 -0.563 1 98.75 91 LEU B N 1
ATOM 1462 C CA . LEU B 1 91 ? 6.742 -10.211 -1.947 1 98.75 91 LEU B CA 1
ATOM 1463 C C . LEU B 1 91 ? 7.258 -8.906 -2.551 1 98.75 91 LEU B C 1
ATOM 1465 O O . LEU B 1 91 ? 6.906 -7.824 -2.088 1 98.75 91 LEU B O 1
ATOM 1469 N N . GLU B 1 92 ? 8.094 -9.039 -3.523 1 98.62 92 GLU B N 1
ATOM 1470 C CA . GLU B 1 92 ? 8.586 -7.887 -4.27 1 98.62 92 GLU B CA 1
ATOM 1471 C C . GLU B 1 92 ? 7.891 -7.77 -5.621 1 98.62 92 GLU B C 1
ATOM 1473 O O . GLU B 1 92 ? 7.668 -8.773 -6.305 1 98.62 92 GLU B O 1
ATOM 1478 N N . VAL B 1 93 ? 7.535 -6.59 -5.984 1 98.19 93 VAL B N 1
ATOM 1479 C CA . VAL B 1 93 ? 7.031 -6.328 -7.328 1 98.19 93 VAL B CA 1
ATOM 1480 C C . VAL B 1 93 ? 8.039 -5.484 -8.102 1 98.19 93 VAL B C 1
ATOM 1482 O O . VAL B 1 93 ? 8.43 -4.406 -7.652 1 98.19 93 VAL B O 1
ATOM 1485 N N . VAL B 1 94 ? 8.477 -6.031 -9.227 1 97.31 94 VAL B N 1
ATOM 1486 C CA . VAL B 1 94 ? 9.461 -5.324 -10.039 1 97.31 94 VAL B CA 1
ATOM 1487 C C . VAL B 1 94 ? 8.922 -5.129 -11.453 1 97.31 94 VAL B C 1
ATOM 1489 O O . VAL B 1 94 ? 7.984 -5.816 -11.867 1 97.31 94 VAL B O 1
ATOM 1492 N N . THR B 1 95 ? 9.461 -4.078 -12.156 1 95.56 95 THR B N 1
ATOM 1493 C CA . THR B 1 95 ? 9.047 -3.828 -13.531 1 95.56 95 THR B CA 1
ATOM 1494 C C . THR B 1 95 ? 9.773 -4.77 -14.492 1 95.56 95 THR B C 1
ATOM 1496 O O . THR B 1 95 ? 10.953 -5.074 -14.297 1 95.56 95 THR B O 1
ATOM 1499 N N . SER B 1 96 ? 9.008 -5.34 -15.414 1 87.69 96 SER B N 1
ATOM 1500 C CA . SER B 1 96 ? 9.547 -6.238 -16.438 1 87.69 96 SER B CA 1
ATOM 1501 C C . SER B 1 96 ? 10.258 -5.461 -17.531 1 87.69 96 SER B C 1
ATOM 1503 O O . SER B 1 96 ? 9.75 -4.453 -18.016 1 87.69 96 SER B O 1
ATOM 1505 N N . GLN B 1 97 ? 11.672 -5.289 -17.469 1 68.69 97 GLN B N 1
ATOM 1506 C CA . GLN B 1 97 ? 12.406 -4.672 -18.578 1 68.69 97 GLN B CA 1
ATOM 1507 C C . GLN B 1 97 ? 12.195 -5.441 -19.875 1 68.69 97 GLN B C 1
ATOM 1509 O O . GLN B 1 97 ? 12.477 -6.641 -19.938 1 68.69 97 GLN B O 1
ATOM 1514 N N . VAL B 1 98 ? 11 -5.336 -20.594 1 55.81 98 VAL B N 1
ATOM 1515 C CA . VAL B 1 98 ? 10.992 -5.934 -21.922 1 55.81 98 VAL B CA 1
ATOM 1516 C C . VAL B 1 98 ? 12.172 -5.398 -22.734 1 55.81 98 VAL B C 1
ATOM 1518 O O . VAL B 1 98 ? 12.266 -4.191 -22.984 1 55.81 98 VAL B O 1
ATOM 1521 N N . GLY B 1 99 ? 13.438 -5.754 -22.516 1 49.72 99 GLY B N 1
ATOM 1522 C CA . GLY B 1 99 ? 14.406 -5.445 -23.547 1 49.72 99 GLY B CA 1
ATOM 1523 C C . GLY B 1 99 ? 13.828 -5.512 -24.953 1 49.72 99 GLY B C 1
ATOM 1524 O O . GLY B 1 99 ? 13.148 -6.48 -25.297 1 49.72 99 GLY B O 1
ATOM 1525 N N . GLY B 1 100 ? 13.477 -4.316 -25.516 1 38.62 100 GLY B N 1
ATOM 1526 C CA . GLY B 1 100 ? 13.57 -4.414 -26.969 1 38.62 100 GLY B CA 1
ATOM 1527 C C . GLY B 1 100 ? 14.758 -5.238 -27.422 1 38.62 100 GLY B C 1
ATOM 1528 O O . GLY B 1 100 ? 15.672 -5.508 -26.641 1 38.62 100 GLY B O 1
#

Nearest PDB structures (foldseek):
  8djh-assembly1_A  TM=9.206E-01  e=5.597E-09  Homo sapiens
  6uyv-assembly1_A  TM=9.207E-01  e=8.846E-09  Homo sapiens
  1wm2-assembly1_A  TM=8.886E-01  e=3.272E-08  Homo sapiens
  8seb-assembly1_B  TM=8.948E-01  e=1.912E-07  Homo sapiens
  3sdl-assembly1_C  TM=9.087E-01  e=3.926E-07  Homo sapiens